Protein AF-A0A1V6F229-F1 (afdb_monomer)

Secondary structure (DSSP, 8-state):
--EEEEESSGGGSHHHHHHH-TT-EEEEEEEEEEEEEEEBTTS-EEEEEEEEEEEEEEEEEEPHHHHHHHHHHTTTTTTSSEEEEEEEEETTS-EEEEEEEE-SS--SB-PPPTTHHHHHHHHHHHTT--HHHHHHHHTPPPHHHHHHHHHHHHHHHHT-SS-TTS-GGGHHHHHHHHHHTHHHHHHHHHHH-TT--HHHHHHHHHHHHHHHHHHHHHHHHHHHHHHHHHHHHHHHHHHHHHHHHHT-TTHHHHH--TT--SEEEETTEEEES-TT----TTSEEEE-TTHHHHHHHHHHHHSSTT---TTTTTHHHHHHHHHHT-TT--HHHHHHHHHHHHHHHHHHHHHHHHHHHHHH--

Solvent-accessible surface area (backbone atoms only — not comparable to full-atom values): 19809 Å² total; per-residue (Å²): 124,71,47,46,31,51,25,74,35,70,64,40,25,66,68,61,30,41,75,60,20,76,76,50,39,84,70,50,54,33,35,32,70,37,20,34,75,39,33,13,65,89,26,45,74,33,54,44,84,31,80,95,36,58,31,68,33,32,31,31,38,24,41,69,68,31,47,54,39,44,37,61,72,53,28,47,93,72,79,56,23,47,84,43,77,46,65,28,37,34,91,84,73,47,78,43,79,24,38,34,74,32,31,83,83,62,71,52,68,34,35,58,42,89,69,51,57,60,49,34,47,52,23,40,58,76,72,65,55,55,68,64,57,54,25,37,62,72,46,53,54,46,66,64,51,55,50,51,52,53,48,52,41,49,26,45,54,72,65,46,93,60,69,90,83,59,61,78,90,49,22,64,60,49,35,51,52,51,60,74,41,42,59,58,53,52,48,54,31,41,71,69,39,47,73,47,53,67,70,58,36,51,52,46,41,53,50,48,51,54,50,52,51,50,54,52,44,53,50,51,51,51,52,50,52,52,51,47,53,52,49,42,56,11,42,60,43,42,53,54,49,51,52,53,54,72,68,42,89,60,45,67,64,72,34,64,53,88,90,56,58,48,47,41,74,57,97,54,37,36,35,21,56,56,85,82,64,86,78,64,94,83,43,53,76,44,76,35,88,58,16,37,46,50,24,40,46,51,48,67,68,54,75,51,98,38,76,53,60,67,70,78,58,52,45,63,55,46,50,49,58,48,57,77,69,38,82,94,55,53,74,64,57,50,52,52,50,38,56,48,48,47,47,51,40,46,50,56,51,40,51,52,45,50,55,53,54,55,66,69,74,110

Radius of gyration: 33.32 Å; Cα contacts (8 Å, |Δi|>4): 528; chains: 1; bounding box: 72×47×89 Å

Nearest PDB structures (foldseek):
  3cry-assembly1_B  TM=9.047E-01  e=2.308E-10  Homo sapiens
  2rbh-assembly1_B  TM=9.080E-01  e=2.949E-10  Homo sapiens
  2q53-assembly1_A  TM=9.319E-01  e=8.258E-10  Homo sapiens
  2qik-assembly1_A  TM=8.680E-01  e=5.086E-07  Bacillus subtilis
  6ky1-assembly1_A  TM=6.635E-01  e=6.839E-06  Homo sapiens

Sequence (362 aa):
MTTSYFAYGSNMDTEQMHQRCPDALLAGTAILPGYVFIINHRGLATIVPHADASVAGVLWELSPADELALDRYEGYGLGLYDKCFRTVENGDANTLQVLVYIDHINTRLGASRQGYLTRILRAAEAHGLSQRHLDMLRIWPANSSFHTFNRLMNDIKSGAGLPDSIKWQDRHRLSREMKELRDKVMLDAIFQGAGLNAEEYDFLLEETVCSRARDLSYQYEMERTTSLVVDYVGLTRFLRHIESLKQKENLVDELRVPGSTNEVAGLGVIITNDPAREHGPEHRFIVVEHAPILANLWRRLFFQEHGISPRTCNFMEAFADVAENCEGKSPQDVVTQILAAVQELAVNTHHGIEEDLESIRI

pLDDT: mean 90.97, std 8.32, range [49.41, 98.12]

Mean predicted aligned error: 8.18 Å

Foldseek 3Di:
DWAKAWDQFLCLQPVVVCVQAVPKDWPAKWKFAQWDWAQFAVQGIFIDGDHHDITITTIITGDPVSVVSVCVVCVPVVLNWDWDWGWIQGPVRDTDTHIYTHNPPGPHHHAHDPCRLVSSLVSCVVRVPDLLNSLLSQQRDHPVLVVLLVVVLVCLLVVHPADPLADNVCSVVLSVVLVVCVRVLSVVLSNVRRPHHNVVSSVSSVVSSNVVSNVVSVVVVVVVLVVLVLLLQLLVLLLVLLVVLVPDPCNLVVLPDPPADQWDDDPLEIEGCDPPDDDDPSHNYFHAPCGSSLRSLVCSRAVDPSNDDCPLQVLVVLLSVLRNVCPPHDNVVSSVSSSVSSSVSSVVSSVVSVVVNVVVVD

Structure (mmCIF, N/CA/C/O backbone):
data_AF-A0A1V6F229-F1
#
_entry.id   AF-A0A1V6F229-F1
#
loop_
_atom_site.group_PDB
_atom_site.id
_atom_site.type_symbol
_atom_site.label_atom_id
_atom_site.label_alt_id
_atom_site.label_comp_id
_atom_site.label_asym_id
_atom_site.label_entity_id
_atom_site.label_seq_id
_atom_site.pdbx_PDB_ins_code
_atom_site.Cartn_x
_atom_site.Cartn_y
_atom_site.Cartn_z
_atom_site.occupancy
_atom_site.B_iso_or_equiv
_atom_site.auth_seq_id
_atom_site.auth_comp_id
_atom_site.auth_asym_id
_atom_site.auth_atom_id
_atom_site.pdbx_PDB_model_num
ATOM 1 N N . MET A 1 1 ? -22.800 -26.123 29.792 1.00 72.56 1 MET A N 1
ATOM 2 C CA . MET A 1 1 ? -21.518 -25.391 29.787 1.00 72.56 1 MET A CA 1
ATOM 3 C C . MET A 1 1 ? -21.834 -23.980 29.338 1.00 72.56 1 MET A C 1
ATOM 5 O O . MET A 1 1 ? -22.695 -23.849 28.474 1.00 72.56 1 MET A O 1
ATOM 9 N N . THR A 1 2 ? -21.257 -22.973 29.987 1.00 88.69 2 THR A N 1
ATOM 10 C CA . THR A 1 2 ? -21.343 -21.580 29.536 1.00 88.69 2 THR A CA 1
ATOM 11 C C . THR A 1 2 ? -20.215 -21.301 28.551 1.00 88.69 2 THR A C 1
ATOM 13 O O . THR A 1 2 ? -19.199 -22.003 28.561 1.00 88.69 2 THR A O 1
ATOM 16 N N . THR A 1 3 ? -20.417 -20.312 27.689 1.00 95.62 3 THR A N 1
ATOM 17 C CA . THR A 1 3 ? -19.424 -19.874 26.706 1.00 95.62 3 THR A CA 1
ATOM 18 C C . THR A 1 3 ? -18.988 -18.460 27.057 1.00 95.62 3 THR A C 1
ATOM 20 O O . THR A 1 3 ? -19.812 -17.545 27.043 1.00 95.62 3 THR A O 1
ATOM 23 N N . SER A 1 4 ? -17.700 -18.261 27.337 1.00 96.62 4 SER A N 1
ATOM 24 C CA . SER A 1 4 ? -17.139 -16.921 27.516 1.00 96.62 4 SER A CA 1
ATOM 25 C C . SER A 1 4 ? -17.112 -16.188 26.173 1.00 96.62 4 SER A C 1
ATOM 27 O O . SER A 1 4 ? -16.546 -16.686 25.200 1.00 96.62 4 SER A O 1
ATOM 29 N N . TYR A 1 5 ? -17.707 -15.004 26.109 1.00 97.56 5 TYR A N 1
ATOM 30 C CA . TYR A 1 5 ? -17.843 -14.170 24.919 1.00 97.56 5 TYR A CA 1
ATOM 31 C C . TYR A 1 5 ? -17.188 -12.809 25.139 1.00 97.56 5 TYR A C 1
ATOM 33 O O . TYR A 1 5 ? -17.422 -12.158 26.153 1.00 97.56 5 TYR A O 1
ATOM 41 N N . PHE A 1 6 ? -16.390 -12.365 24.172 1.00 98.12 6 PHE A N 1
ATOM 42 C CA . PHE A 1 6 ? -15.719 -11.074 24.191 1.00 98.12 6 PHE A CA 1
ATOM 43 C C . PHE A 1 6 ? -16.389 -10.082 23.237 1.00 98.12 6 PHE A C 1
ATOM 45 O O . PHE A 1 6 ? -16.372 -10.236 22.012 1.00 98.12 6 PHE A O 1
ATOM 52 N N . ALA A 1 7 ? -16.961 -9.032 23.820 1.00 97.75 7 ALA A N 1
ATOM 53 C CA . ALA A 1 7 ? -17.581 -7.921 23.120 1.00 97.75 7 ALA A CA 1
ATOM 54 C C . ALA A 1 7 ? -16.622 -6.726 23.037 1.00 97.75 7 ALA A C 1
ATOM 56 O O . ALA A 1 7 ? -16.166 -6.221 24.056 1.00 97.75 7 ALA A O 1
ATOM 57 N N . TYR A 1 8 ? -16.384 -6.217 21.828 1.00 96.88 8 TYR A N 1
ATOM 58 C CA . TYR A 1 8 ? -15.571 -5.012 21.575 1.00 96.88 8 TYR A CA 1
ATOM 59 C C . TYR A 1 8 ? -16.381 -3.848 20.968 1.00 96.88 8 TYR A C 1
ATOM 61 O O . TYR A 1 8 ? -15.840 -2.795 20.642 1.00 96.88 8 TYR A O 1
ATOM 69 N N . GLY A 1 9 ? -17.679 -4.059 20.727 1.00 96.31 9 GLY A N 1
ATOM 70 C CA . GLY A 1 9 ? -18.559 -3.131 20.013 1.00 96.31 9 GLY A CA 1
ATOM 71 C C . GLY A 1 9 ? -19.882 -2.923 20.742 1.00 96.31 9 GLY A C 1
ATOM 72 O O . GLY A 1 9 ? -19.916 -2.746 21.955 1.00 96.31 9 GLY A O 1
ATOM 73 N N . SER A 1 10 ? -21.004 -2.956 20.016 1.00 94.44 10 SER A N 1
ATOM 74 C CA . SER A 1 10 ? -22.313 -2.625 20.606 1.00 94.44 10 SER A CA 1
ATOM 75 C C . SER A 1 10 ? -22.779 -3.561 21.729 1.00 94.44 10 SER A C 1
ATOM 77 O O . SER A 1 10 ? -23.540 -3.116 22.578 1.00 94.44 10 SER A O 1
ATOM 79 N N . ASN A 1 11 ? -22.303 -4.812 21.772 1.00 96.50 11 ASN A N 1
ATOM 80 C CA . ASN A 1 11 ? -22.605 -5.759 22.858 1.00 96.50 11 ASN A CA 1
ATOM 81 C C . ASN A 1 11 ? -21.826 -5.466 24.156 1.00 96.50 11 ASN A C 1
ATOM 83 O O . ASN A 1 11 ? -21.975 -6.191 25.131 1.00 96.50 11 ASN A O 1
ATOM 87 N N . MET A 1 12 ? -20.984 -4.426 24.195 1.00 97.50 12 MET A N 1
ATOM 88 C CA . MET A 1 12 ? -20.448 -3.924 25.466 1.00 97.50 12 MET A CA 1
ATOM 89 C C . MET A 1 12 ? -21.530 -3.210 26.286 1.00 97.50 12 MET A C 1
ATOM 91 O O . MET A 1 12 ? -21.421 -3.113 27.501 1.00 97.50 12 MET A O 1
ATOM 95 N N . ASP A 1 13 ? -22.572 -2.690 25.638 1.00 97.12 13 ASP A N 1
ATOM 96 C CA . ASP A 1 13 ? -23.675 -2.010 26.309 1.00 97.12 13 ASP A CA 1
ATOM 97 C C . ASP A 1 13 ? -24.538 -3.022 27.077 1.00 97.12 13 ASP A C 1
ATOM 99 O O . ASP A 1 13 ? -25.150 -3.906 26.479 1.00 97.12 13 ASP A O 1
ATOM 103 N N . THR A 1 14 ? -24.575 -2.896 28.406 1.00 95.88 14 THR A N 1
ATOM 104 C CA . THR A 1 14 ? -25.259 -3.844 29.298 1.00 95.88 14 THR A CA 1
ATOM 105 C C . THR A 1 14 ? -26.761 -3.929 29.035 1.00 95.88 14 THR A C 1
ATOM 107 O O . THR A 1 14 ? -27.330 -5.013 29.127 1.00 95.88 14 THR A O 1
ATOM 110 N N . GLU A 1 15 ? -27.419 -2.819 28.689 1.00 94.88 15 GLU A N 1
ATOM 111 C CA . GLU A 1 15 ? -28.861 -2.813 28.423 1.00 94.88 15 GLU A CA 1
ATOM 112 C C . GLU A 1 15 ? -29.170 -3.558 27.119 1.00 94.88 15 GLU A C 1
ATOM 114 O O . GLU A 1 15 ? -30.038 -4.431 27.090 1.00 94.88 15 GLU A O 1
ATOM 119 N N . GLN A 1 16 ? -28.416 -3.280 26.052 1.00 93.56 16 GLN A N 1
ATOM 120 C CA . GLN A 1 16 ? -28.532 -4.016 24.792 1.00 93.56 16 GLN A CA 1
ATOM 121 C C . GLN A 1 16 ? -28.180 -5.490 24.962 1.00 93.56 16 GLN A C 1
ATOM 123 O O . GLN A 1 16 ? -28.846 -6.344 24.375 1.00 93.56 16 GLN A O 1
ATOM 128 N N . MET A 1 17 ? -27.146 -5.790 25.750 1.00 96.00 17 MET A N 1
ATOM 129 C CA . MET A 1 17 ? -26.750 -7.163 26.012 1.00 96.00 17 MET A CA 1
ATOM 130 C C . MET A 1 17 ? -27.863 -7.910 26.742 1.00 96.00 17 MET A C 1
ATOM 132 O O . MET A 1 17 ? -28.264 -8.968 26.278 1.00 96.00 17 MET A O 1
ATOM 136 N N . HIS A 1 18 ? -28.444 -7.329 27.793 1.00 95.12 18 HIS A N 1
ATOM 137 C CA . HIS A 1 18 ? -29.543 -7.945 28.536 1.00 95.12 18 HIS A CA 1
ATOM 138 C C . HIS A 1 18 ? -30.808 -8.140 27.683 1.00 95.12 18 HIS A C 1
ATOM 140 O O . HIS A 1 18 ? -31.491 -9.152 27.805 1.00 95.12 18 HIS A O 1
ATOM 146 N N . GLN A 1 19 ? -31.111 -7.211 26.767 1.00 94.31 19 GLN A N 1
ATOM 147 C CA . GLN A 1 19 ? -32.228 -7.367 25.824 1.00 94.31 19 GLN A CA 1
ATOM 148 C C . GLN A 1 19 ? -32.021 -8.531 24.841 1.00 94.31 19 GLN A C 1
ATOM 150 O O . GLN A 1 19 ? -32.993 -9.164 24.428 1.00 94.31 19 GLN A O 1
ATOM 155 N N . ARG A 1 20 ? -30.774 -8.794 24.429 1.00 93.81 20 ARG A N 1
ATOM 156 C CA . ARG A 1 20 ? -30.424 -9.872 23.483 1.00 93.81 20 ARG A CA 1
ATOM 157 C C . ARG A 1 20 ? -30.228 -11.215 24.181 1.00 93.81 20 ARG A C 1
ATOM 159 O O . ARG A 1 20 ? -30.609 -12.240 23.624 1.00 93.81 20 ARG A O 1
ATOM 166 N N . CYS A 1 21 ? -29.617 -11.175 25.358 1.00 95.75 21 CYS A N 1
ATOM 167 C CA . CYS A 1 21 ? -29.138 -12.301 26.149 1.00 95.75 21 CYS A CA 1
ATOM 168 C C . CYS A 1 21 ? -29.519 -12.087 27.624 1.00 95.75 21 CYS A C 1
ATOM 170 O O . CYS A 1 21 ? -28.711 -11.562 28.397 1.00 95.75 21 CYS A O 1
ATOM 172 N N . PRO A 1 22 ? -30.758 -12.417 28.023 1.00 94.62 22 PRO A N 1
ATOM 173 C CA . PRO A 1 22 ? -31.248 -12.144 29.372 1.00 94.62 22 PRO A CA 1
ATOM 174 C C . PRO A 1 22 ? -30.483 -12.880 30.478 1.00 94.62 22 PRO A C 1
ATOM 176 O O . PRO A 1 22 ? -30.426 -12.368 31.598 1.00 94.62 22 PRO A O 1
ATOM 179 N N . ASP A 1 23 ? -29.891 -14.039 30.165 1.00 95.25 23 ASP A N 1
ATOM 180 C CA . ASP A 1 23 ? -29.158 -14.882 31.118 1.00 95.25 23 ASP A CA 1
ATOM 181 C C . ASP A 1 23 ? -27.644 -14.582 31.141 1.00 95.25 23 ASP A C 1
ATOM 183 O O . ASP A 1 23 ? -26.908 -15.194 31.921 1.00 95.25 23 ASP A O 1
ATOM 187 N N . ALA A 1 24 ? -27.160 -13.654 30.305 1.00 96.25 24 ALA A N 1
ATOM 188 C CA . ALA A 1 24 ? -25.741 -13.344 30.194 1.00 96.25 24 ALA A CA 1
ATOM 189 C C . ALA A 1 24 ? -25.214 -12.664 31.462 1.00 96.25 24 ALA A C 1
ATOM 191 O O . ALA A 1 24 ? -25.762 -11.667 31.939 1.00 96.25 24 ALA A O 1
ATOM 192 N N . LEU A 1 25 ? -24.095 -13.172 31.983 1.00 96.81 25 LEU A N 1
ATOM 193 C CA . LEU A 1 25 ? -23.450 -12.633 33.181 1.00 96.81 25 LEU A CA 1
ATOM 194 C C . LEU A 1 25 ? -22.199 -11.839 32.809 1.00 96.81 25 LEU A C 1
ATOM 196 O O . LEU A 1 25 ? -21.357 -12.319 32.055 1.00 96.81 25 LEU A O 1
ATOM 200 N N . LEU A 1 26 ? -22.058 -10.633 33.361 1.00 96.88 26 LEU A N 1
ATOM 201 C CA . LEU A 1 26 ? -20.855 -9.817 33.191 1.00 96.88 26 LEU A CA 1
ATOM 202 C C . LEU A 1 26 ? -19.671 -10.472 33.918 1.00 96.88 26 LEU A C 1
ATOM 204 O O . LEU A 1 26 ? -19.712 -10.639 35.136 1.00 96.88 26 LEU A O 1
ATOM 208 N N . ALA A 1 27 ? -18.615 -10.806 33.177 1.00 94.88 27 ALA A N 1
ATOM 209 C CA . ALA A 1 27 ? -17.426 -11.498 33.683 1.00 94.88 27 ALA A CA 1
ATOM 210 C C . ALA A 1 27 ? -16.190 -10.588 33.831 1.00 94.88 27 ALA A C 1
ATOM 212 O O . ALA A 1 27 ? -15.162 -11.027 34.341 1.00 94.88 27 ALA A O 1
ATOM 213 N N . GLY A 1 28 ? -16.283 -9.320 33.414 1.00 94.81 28 GLY A N 1
ATOM 214 C CA . GLY A 1 28 ? -15.226 -8.315 33.556 1.00 94.81 28 GLY A CA 1
ATOM 215 C C . GLY A 1 28 ? -14.751 -7.756 32.217 1.00 94.81 28 GLY A C 1
ATOM 216 O O . GLY A 1 28 ? -15.482 -7.781 31.229 1.00 94.81 28 GLY A O 1
ATOM 217 N N . THR A 1 29 ? -13.525 -7.238 32.180 1.00 96.19 29 THR A N 1
ATOM 218 C CA . THR A 1 29 ? -12.891 -6.689 30.972 1.00 96.19 29 THR A CA 1
ATOM 219 C C . THR A 1 29 ? -11.674 -7.516 30.572 1.00 96.19 29 THR A C 1
ATOM 221 O O . THR A 1 29 ? -11.068 -8.211 31.393 1.00 96.19 29 THR A O 1
ATOM 224 N N . ALA A 1 30 ? -11.325 -7.464 29.290 1.00 96.69 30 ALA A N 1
ATOM 225 C CA . ALA A 1 30 ? -10.167 -8.164 28.751 1.00 96.69 30 ALA A CA 1
ATOM 226 C C . ALA A 1 30 ? -9.552 -7.417 27.564 1.00 96.69 30 ALA A C 1
ATOM 228 O O . ALA A 1 30 ? -10.145 -6.485 27.012 1.00 96.69 30 ALA A O 1
ATOM 229 N N . ILE A 1 31 ? -8.356 -7.847 27.175 1.00 97.00 31 ILE A N 1
ATOM 230 C CA . ILE A 1 31 ? -7.597 -7.329 26.043 1.00 97.00 31 ILE A CA 1
ATOM 231 C C . ILE A 1 31 ? -7.370 -8.463 25.042 1.00 97.00 31 ILE A C 1
ATOM 233 O O . ILE A 1 31 ? -6.881 -9.532 25.394 1.00 97.00 31 ILE A O 1
ATOM 237 N N . LEU A 1 32 ? -7.700 -8.218 23.779 1.00 97.38 32 LEU A N 1
ATOM 238 C CA . LEU A 1 32 ? -7.413 -9.102 22.657 1.00 97.38 32 LEU A CA 1
ATOM 239 C C . LEU A 1 32 ? -6.162 -8.601 21.910 1.00 97.38 32 LEU A C 1
ATOM 241 O O . LEU A 1 32 ? -6.264 -7.599 21.194 1.00 97.38 32 LEU A O 1
ATOM 245 N N . PRO A 1 33 ? -4.990 -9.247 22.057 1.00 96.88 33 PRO A N 1
ATOM 246 C CA . PRO A 1 33 ? -3.765 -8.850 21.360 1.00 96.88 33 PRO A CA 1
ATOM 247 C C . PRO A 1 33 ? -3.770 -9.263 19.880 1.00 96.88 33 PRO A C 1
ATOM 249 O O . PRO A 1 33 ? -4.399 -10.250 19.496 1.00 96.88 33 PRO A O 1
ATOM 252 N N . GLY A 1 34 ? -3.032 -8.529 19.044 1.00 96.75 34 GLY A N 1
ATOM 253 C CA . GLY A 1 34 ? -2.857 -8.825 17.617 1.00 96.75 34 GLY A CA 1
ATOM 254 C C . GLY A 1 34 ? -4.023 -8.379 16.731 1.00 96.75 34 GLY A C 1
ATOM 255 O O . GLY A 1 34 ? -4.116 -8.799 15.574 1.00 96.75 34 GLY A O 1
ATOM 256 N N . TYR A 1 35 ? -4.919 -7.546 17.262 1.00 97.38 35 TYR A N 1
ATOM 257 C CA . TYR A 1 35 ? -6.087 -7.017 16.564 1.00 97.38 35 TYR A CA 1
ATOM 258 C C . TYR A 1 35 ? -6.219 -5.513 16.791 1.00 97.38 35 TYR A C 1
ATOM 260 O O . TYR A 1 35 ? -5.815 -4.986 17.825 1.00 97.38 35 TYR A O 1
ATOM 268 N N . VAL A 1 36 ? -6.855 -4.830 15.841 1.00 96.81 36 VAL A N 1
ATOM 269 C CA . VAL A 1 36 ? -7.289 -3.436 15.975 1.00 96.81 36 VAL A CA 1
ATOM 270 C C . VAL A 1 36 ? -8.792 -3.330 15.744 1.00 96.81 36 VAL A C 1
ATOM 272 O O . VAL A 1 36 ? -9.343 -3.966 14.843 1.00 96.81 36 VAL A O 1
ATOM 275 N N . PHE A 1 37 ? -9.453 -2.519 16.570 1.00 97.06 37 PHE A N 1
ATOM 276 C CA . PHE A 1 37 ? -10.849 -2.138 16.391 1.00 97.06 37 PHE A CA 1
ATOM 277 C C . PHE A 1 37 ? -10.985 -1.234 15.172 1.00 97.06 37 PHE A C 1
ATOM 279 O O . PHE A 1 37 ? -10.263 -0.243 15.054 1.00 97.06 37 PHE A O 1
ATOM 286 N N . ILE A 1 38 ? -11.959 -1.527 14.314 1.00 97.31 38 ILE A N 1
ATOM 287 C CA . ILE A 1 38 ? -12.364 -0.609 13.259 1.00 97.31 38 ILE A CA 1
ATOM 288 C C . ILE A 1 38 ? -13.875 -0.441 13.200 1.00 97.31 38 ILE A C 1
ATOM 290 O O . ILE A 1 38 ? -14.638 -1.366 13.468 1.00 97.31 38 ILE A O 1
ATOM 294 N N . ILE A 1 39 ? -14.314 0.721 12.732 1.00 97.44 39 ILE A N 1
ATOM 295 C CA . ILE A 1 39 ? -15.589 0.833 12.034 1.00 97.44 39 ILE A CA 1
ATOM 296 C C . ILE A 1 39 ? -15.340 0.568 10.553 1.00 97.44 39 ILE A C 1
ATOM 298 O O . ILE A 1 39 ? -14.526 1.235 9.911 1.00 97.44 39 ILE A O 1
ATOM 302 N N . ASN A 1 40 ? -16.041 -0.419 10.006 1.00 95.69 40 ASN A N 1
ATOM 303 C CA . ASN A 1 40 ? -15.956 -0.737 8.592 1.00 95.69 40 ASN A CA 1
ATOM 304 C C . ASN A 1 40 ? -16.743 0.258 7.721 1.00 95.69 40 ASN A C 1
ATOM 306 O O . ASN A 1 40 ? -17.510 1.090 8.203 1.00 95.69 40 ASN A O 1
ATOM 310 N N . HIS A 1 41 ? -16.606 0.137 6.403 1.00 94.12 41 HIS A N 1
ATOM 311 C CA . HIS A 1 41 ? -17.305 0.961 5.413 1.00 94.12 41 HIS A CA 1
ATOM 312 C C . HIS A 1 41 ? -18.844 0.869 5.467 1.00 94.12 41 HIS A C 1
ATOM 314 O O . HIS A 1 41 ? -19.524 1.722 4.901 1.00 94.12 41 HIS A O 1
ATOM 320 N N . ARG A 1 42 ? -19.416 -0.132 6.155 1.00 93.44 42 ARG A N 1
ATOM 321 C CA . ARG A 1 42 ? -20.865 -0.230 6.425 1.00 93.44 42 ARG A CA 1
ATOM 322 C C . ARG A 1 42 ? -21.284 0.566 7.668 1.00 93.44 42 ARG A C 1
ATOM 324 O O . ARG A 1 42 ? -22.484 0.650 7.968 1.00 93.44 42 ARG A O 1
ATOM 331 N N . GLY A 1 43 ? -20.313 1.126 8.385 1.00 95.19 43 GLY A N 1
ATOM 332 C CA . GLY A 1 43 ? -20.469 1.911 9.601 1.00 95.19 43 GLY A CA 1
ATOM 333 C C . GLY A 1 43 ? -20.684 1.074 10.863 1.00 95.19 43 GLY A C 1
ATOM 334 O O . GLY A 1 43 ? -21.333 1.559 11.790 1.00 95.19 43 GLY A O 1
ATOM 335 N N . LEU A 1 44 ? -20.196 -0.173 10.880 1.00 94.81 44 LEU A N 1
ATOM 336 C CA . LEU A 1 44 ? -20.331 -1.127 11.987 1.00 94.81 44 LEU A CA 1
ATOM 337 C C . LEU A 1 44 ? -18.963 -1.550 12.534 1.00 94.81 44 LEU A C 1
ATOM 339 O O . LEU A 1 44 ? -17.974 -1.550 11.802 1.00 94.81 44 LEU A O 1
ATOM 343 N N . ALA A 1 45 ? -18.919 -1.918 13.815 1.00 96.19 45 ALA A N 1
ATOM 344 C CA . ALA A 1 45 ? -17.689 -2.327 14.483 1.00 96.19 45 ALA A CA 1
ATOM 345 C C . ALA A 1 45 ? -17.227 -3.722 14.042 1.00 96.19 45 ALA A C 1
ATOM 347 O O . ALA A 1 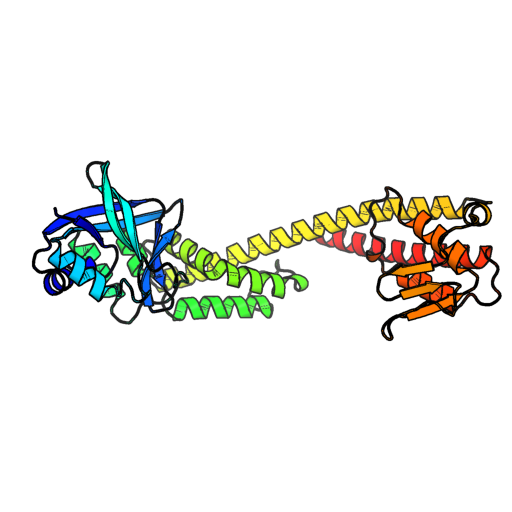45 ? -17.993 -4.684 14.072 1.00 96.19 45 ALA A O 1
ATOM 348 N N . THR A 1 46 ? -15.952 -3.861 13.712 1.00 96.69 46 THR A N 1
ATOM 349 C CA . THR A 1 46 ? -15.272 -5.149 13.554 1.00 96.69 46 THR A CA 1
ATOM 350 C C . THR A 1 46 ? -13.845 -5.045 14.088 1.00 96.69 46 THR A C 1
ATOM 352 O O . THR A 1 46 ? -13.410 -3.975 14.515 1.00 96.69 46 THR A O 1
ATOM 355 N N . ILE A 1 47 ? -13.121 -6.156 14.088 1.00 97.12 47 ILE A N 1
ATOM 356 C CA . ILE A 1 47 ? -11.696 -6.192 14.400 1.00 97.12 47 ILE A CA 1
ATOM 357 C C . ILE A 1 47 ? -10.931 -6.784 13.224 1.00 97.12 47 ILE A C 1
ATOM 359 O O . ILE A 1 47 ? -11.400 -7.714 12.570 1.00 97.12 47 ILE A O 1
ATOM 363 N N . VAL A 1 48 ? -9.742 -6.256 12.953 1.00 96.44 48 VAL A N 1
ATOM 364 C CA . VAL A 1 48 ? -8.858 -6.765 11.895 1.00 96.44 48 VAL A CA 1
ATOM 365 C C . VAL A 1 48 ? -7.478 -7.089 12.467 1.00 96.44 48 VAL A C 1
ATOM 367 O O . VAL A 1 48 ? -7.073 -6.447 13.439 1.00 96.44 48 VAL A O 1
ATOM 370 N N . PRO A 1 49 ? -6.754 -8.082 11.915 1.00 96.06 49 PRO A N 1
ATOM 371 C CA . PRO A 1 49 ? -5.412 -8.410 12.382 1.00 96.06 49 PRO A CA 1
ATOM 372 C C . PRO A 1 49 ? -4.467 -7.207 12.304 1.00 96.06 49 PRO A C 1
ATOM 374 O O . PRO A 1 49 ? -4.379 -6.546 11.270 1.00 96.06 49 PRO A O 1
ATOM 377 N N . HIS A 1 50 ? -3.745 -6.947 13.390 1.00 95.81 50 HIS A N 1
ATOM 378 C CA . HIS A 1 50 ? -2.711 -5.920 13.472 1.00 95.81 50 HIS A CA 1
ATOM 379 C C . HIS A 1 50 ? -1.724 -6.293 14.583 1.00 95.81 50 HIS A C 1
ATOM 381 O O . HIS A 1 50 ? -2.068 -6.223 15.761 1.00 95.81 50 HIS A O 1
ATOM 387 N N . ALA A 1 51 ? -0.509 -6.704 14.208 1.00 92.56 51 ALA A N 1
ATOM 388 C CA . ALA A 1 51 ? 0.447 -7.352 15.115 1.00 92.56 51 ALA A CA 1
ATOM 389 C C . ALA A 1 51 ? 0.768 -6.519 16.369 1.00 92.56 51 ALA A C 1
ATOM 391 O O . ALA A 1 51 ? 0.792 -7.062 17.469 1.00 92.56 51 ALA A O 1
ATOM 392 N N . ASP A 1 52 ? 0.926 -5.205 16.203 1.00 92.06 52 ASP A N 1
ATOM 393 C CA . ASP A 1 52 ? 1.346 -4.298 17.279 1.00 92.06 52 ASP A CA 1
ATOM 394 C C . ASP A 1 52 ? 0.172 -3.597 17.989 1.00 92.06 52 ASP A C 1
ATOM 396 O O . ASP A 1 52 ? 0.368 -2.605 18.690 1.00 92.06 52 ASP A O 1
ATOM 400 N N . ALA A 1 53 ? -1.065 -4.065 17.780 1.00 94.56 53 ALA A N 1
ATOM 401 C CA . ALA A 1 53 ? -2.258 -3.479 18.389 1.00 94.56 53 ALA A CA 1
ATOM 402 C C . ALA A 1 53 ? -2.998 -4.478 19.281 1.00 94.56 53 ALA A C 1
ATOM 404 O O . ALA A 1 53 ? -2.817 -5.696 19.203 1.00 94.56 53 ALA A O 1
ATOM 405 N N . SER A 1 54 ? -3.861 -3.937 20.133 1.00 95.38 54 SER A N 1
ATOM 406 C CA . SER A 1 54 ? -4.771 -4.722 20.949 1.00 95.38 54 SER A CA 1
ATOM 407 C C . SER A 1 54 ? -6.130 -4.040 21.079 1.00 95.38 54 SER A C 1
ATOM 409 O O . SER A 1 54 ? -6.262 -2.818 20.951 1.00 95.38 54 SER A O 1
ATOM 411 N N . VAL A 1 55 ? -7.161 -4.846 21.324 1.00 96.81 55 VAL A N 1
ATOM 412 C CA . VAL A 1 55 ? -8.545 -4.390 21.479 1.00 96.81 55 VAL A CA 1
ATOM 413 C C . VAL A 1 55 ? -8.992 -4.635 22.908 1.00 96.81 55 VAL A C 1
ATOM 415 O O . VAL A 1 55 ? -8.993 -5.772 23.365 1.00 96.81 55 VAL A O 1
ATOM 418 N N . ALA A 1 56 ? -9.391 -3.576 23.606 1.00 96.44 56 ALA A N 1
ATOM 419 C CA . ALA A 1 56 ? -10.069 -3.697 24.889 1.00 96.44 56 ALA A CA 1
ATOM 420 C C . ALA A 1 56 ? -11.553 -4.023 24.672 1.00 96.44 56 ALA A C 1
ATOM 422 O O . ALA A 1 56 ? -12.162 -3.552 23.709 1.00 96.44 56 ALA A O 1
ATOM 423 N N . GLY A 1 57 ? -12.129 -4.816 25.568 1.00 97.19 57 GLY A N 1
ATOM 424 C CA . GLY A 1 57 ? -13.536 -5.187 25.504 1.00 97.19 57 GLY A CA 1
ATOM 425 C C . GLY A 1 57 ? -14.060 -5.776 26.807 1.00 97.19 57 GLY A C 1
ATOM 426 O O . GLY A 1 57 ? -13.380 -5.780 27.836 1.00 97.19 57 GLY A O 1
ATOM 427 N N . VAL A 1 58 ? -15.292 -6.267 26.742 1.00 97.50 58 VAL A N 1
ATOM 428 C CA . VAL A 1 58 ? -16.078 -6.781 27.867 1.00 97.50 58 VAL A CA 1
ATOM 429 C C . VAL A 1 58 ? -16.284 -8.281 27.705 1.00 97.50 58 VAL A C 1
ATOM 431 O O . VAL A 1 58 ? -16.593 -8.751 26.610 1.00 97.50 58 VAL A O 1
ATOM 434 N N . LEU A 1 59 ? -16.126 -9.025 28.796 1.00 97.31 59 LEU A N 1
ATOM 435 C CA . LEU A 1 59 ? -16.397 -10.453 28.865 1.00 97.31 59 LEU A CA 1
ATOM 436 C C . LEU A 1 59 ? -17.796 -10.722 29.410 1.00 97.31 59 LEU A C 1
ATOM 438 O O . LEU A 1 59 ? -18.193 -10.180 30.443 1.00 97.31 59 LEU A O 1
ATOM 442 N N . TRP A 1 60 ? -18.501 -11.623 28.737 1.00 97.75 60 TRP A N 1
ATOM 443 C CA . TRP A 1 60 ? -19.801 -12.146 29.133 1.00 97.75 60 TRP A CA 1
ATOM 444 C C . TRP A 1 60 ? -19.742 -13.668 29.229 1.00 97.75 60 TRP A C 1
ATOM 446 O O . TRP A 1 60 ? -19.156 -14.312 28.365 1.00 97.75 60 TRP A O 1
ATOM 456 N N . GLU A 1 61 ? -20.392 -14.255 30.225 1.00 97.62 61 GLU A N 1
ATOM 457 C CA . GLU A 1 61 ? -20.688 -15.688 30.249 1.00 97.62 61 GLU A CA 1
ATOM 458 C C . GLU A 1 61 ? -22.067 -15.922 29.641 1.00 97.62 61 GLU A C 1
ATOM 460 O O . GLU A 1 61 ? -23.066 -15.413 30.152 1.00 97.62 61 GLU A O 1
ATOM 465 N N . LEU A 1 62 ? -22.123 -16.685 28.549 1.00 97.19 62 LEU A N 1
ATOM 466 C CA . LEU A 1 62 ? -23.358 -16.966 27.822 1.00 97.19 62 LEU A CA 1
ATOM 467 C C . LEU A 1 62 ? -23.932 -18.329 28.193 1.00 97.19 62 LEU A C 1
ATOM 469 O O . LEU A 1 62 ? -23.214 -19.334 28.246 1.00 97.19 62 LEU A O 1
ATOM 473 N N . SER A 1 63 ? -25.252 -18.383 28.361 1.00 96.69 63 SER A N 1
ATOM 474 C CA . SER A 1 63 ? -25.989 -19.642 28.298 1.00 96.69 63 SER A CA 1
ATOM 475 C C . SER A 1 63 ? -26.028 -20.160 26.846 1.00 96.69 63 SER A C 1
ATOM 477 O O . SER A 1 63 ? -25.906 -19.372 25.904 1.00 96.69 63 SER A O 1
ATOM 479 N N . PRO A 1 64 ? -26.266 -21.464 26.611 1.00 95.00 64 PRO A N 1
ATOM 480 C CA . PRO A 1 64 ? -26.459 -21.972 25.250 1.00 95.00 64 PRO A CA 1
ATOM 481 C C . PRO A 1 64 ? -27.608 -21.286 24.488 1.00 95.00 64 PRO A C 1
ATOM 483 O O . PRO A 1 64 ? -27.565 -21.183 23.264 1.00 95.00 64 PRO A O 1
ATOM 486 N N . ALA A 1 65 ? -28.644 -20.819 25.196 1.00 94.62 65 ALA A N 1
ATOM 487 C CA . ALA A 1 65 ? -29.769 -20.112 24.586 1.00 94.62 65 ALA A CA 1
ATOM 488 C C . ALA A 1 65 ? -29.374 -18.698 24.130 1.00 94.62 65 ALA A C 1
ATOM 490 O O . ALA A 1 65 ? -29.743 -18.288 23.026 1.00 94.62 65 ALA A O 1
ATOM 491 N N . ASP A 1 66 ? -28.584 -17.999 24.943 1.00 95.81 66 ASP A N 1
ATOM 492 C CA . ASP A 1 66 ? -28.064 -16.663 24.647 1.00 95.81 66 ASP A CA 1
ATOM 493 C C . ASP A 1 66 ? -27.028 -16.684 23.525 1.00 95.81 66 ASP A C 1
ATOM 495 O O . ASP A 1 66 ? -27.053 -15.838 22.633 1.00 95.81 66 ASP A O 1
ATOM 499 N N . GLU A 1 67 ? -26.164 -17.700 23.497 1.00 94.38 67 GLU A N 1
ATOM 500 C CA . GLU A 1 67 ? -25.223 -17.900 22.396 1.00 94.38 67 GLU A CA 1
ATOM 501 C C . GLU A 1 67 ? -25.959 -18.051 21.055 1.00 94.38 67 GLU A C 1
ATOM 503 O O . GLU A 1 67 ? -25.622 -17.376 20.084 1.00 94.38 67 GLU A O 1
ATOM 508 N N . LEU A 1 68 ? -27.032 -18.852 21.017 1.00 92.88 68 LEU A N 1
ATOM 509 C CA . LEU A 1 68 ? -27.885 -18.983 19.832 1.00 92.88 68 LEU A CA 1
ATOM 510 C C . LEU A 1 68 ? -28.627 -17.682 19.488 1.00 92.88 68 LEU A C 1
ATOM 512 O O . LEU A 1 68 ? -28.936 -17.438 18.318 1.00 92.88 68 LEU A O 1
ATOM 516 N N . ALA A 1 69 ? -28.982 -16.868 20.485 1.00 92.06 69 ALA A N 1
ATOM 517 C CA . ALA A 1 69 ? -29.591 -15.560 20.260 1.00 92.06 69 ALA A CA 1
ATOM 518 C C . ALA A 1 69 ? -28.604 -14.587 19.605 1.00 92.06 69 ALA A C 1
ATOM 520 O O . ALA A 1 69 ? -28.980 -13.912 18.643 1.00 92.06 69 ALA A O 1
ATOM 521 N N . LEU A 1 70 ? -27.343 -14.581 20.050 1.00 92.00 70 LEU A N 1
ATOM 522 C CA . LEU A 1 70 ? -26.273 -13.812 19.416 1.00 92.00 70 LEU A CA 1
ATOM 523 C C . LEU A 1 70 ? -25.949 -14.308 18.017 1.00 92.00 70 LEU A C 1
ATOM 525 O O . LEU A 1 70 ? -25.859 -13.477 17.123 1.00 92.00 70 LEU A O 1
ATOM 529 N N . ASP A 1 71 ? -25.865 -15.621 17.795 1.00 91.44 71 ASP A N 1
ATOM 530 C CA . ASP A 1 71 ? -25.640 -16.176 16.455 1.00 91.44 71 ASP A CA 1
ATOM 531 C C . ASP A 1 71 ? -26.662 -15.602 15.455 1.00 91.44 71 ASP A C 1
ATOM 533 O O . ASP A 1 71 ? -26.305 -15.135 14.373 1.00 91.44 71 ASP A O 1
ATOM 537 N N . ARG A 1 72 ? -27.947 -15.554 15.837 1.00 89.06 72 ARG A N 1
ATOM 538 C CA . ARG A 1 72 ? -29.001 -14.956 14.998 1.00 89.06 72 ARG A CA 1
ATOM 539 C C . ARG A 1 72 ? -28.836 -13.449 14.830 1.00 89.06 72 ARG A C 1
ATOM 541 O O . ARG A 1 72 ? -29.050 -12.942 13.732 1.00 89.06 72 ARG A O 1
ATOM 548 N N . TYR A 1 73 ? -28.507 -12.738 15.906 1.00 85.69 73 TYR A N 1
ATOM 549 C CA . TYR A 1 73 ? -28.377 -11.282 15.896 1.00 85.69 73 TYR A CA 1
ATOM 550 C C . TYR A 1 73 ? -27.190 -10.805 15.045 1.00 85.69 73 TYR A C 1
ATOM 552 O O . TYR A 1 73 ? -27.336 -9.888 14.239 1.00 85.69 73 TYR A O 1
ATOM 560 N N . GLU A 1 74 ? -26.043 -11.466 15.179 1.00 85.12 74 GLU A N 1
ATOM 561 C CA . GLU A 1 74 ? -24.815 -11.188 14.424 1.00 85.12 74 GLU A CA 1
ATOM 562 C C . GLU A 1 74 ? -24.894 -11.706 12.977 1.00 85.12 74 GLU A C 1
ATOM 564 O O . GLU A 1 74 ? -24.018 -11.442 12.154 1.00 85.12 74 GLU A O 1
ATOM 569 N N . GLY A 1 75 ? -25.967 -12.431 12.636 1.00 78.00 75 GLY A N 1
ATOM 570 C CA . GLY A 1 75 ? -26.171 -13.010 11.314 1.00 78.00 75 GLY A CA 1
ATOM 571 C C . GLY A 1 75 ? -25.181 -14.128 11.000 1.00 78.00 75 GLY A C 1
ATOM 572 O O . GLY A 1 75 ? -24.791 -14.296 9.840 1.00 78.00 75 GLY A O 1
ATOM 573 N N . TYR A 1 76 ? -24.770 -14.890 12.015 1.00 66.62 76 TYR A N 1
ATOM 574 C CA . TYR A 1 76 ? -24.003 -16.114 11.834 1.00 66.62 76 TYR A CA 1
ATOM 575 C C . TYR A 1 76 ? -24.800 -17.091 10.953 1.00 66.62 76 TYR A C 1
ATOM 577 O O . TYR A 1 76 ? -25.990 -17.328 11.167 1.00 66.62 76 TYR A O 1
ATOM 585 N N . GLY A 1 77 ? -24.161 -17.603 9.898 1.00 60.75 77 GLY A N 1
ATOM 586 C CA . GLY A 1 77 ? -24.814 -18.393 8.842 1.00 60.75 77 GLY A CA 1
ATOM 587 C C . GLY A 1 77 ? -25.418 -17.575 7.689 1.00 60.75 77 GLY A C 1
ATOM 588 O O . GLY A 1 77 ? -25.744 -18.149 6.653 1.00 60.75 77 GLY A O 1
ATOM 589 N N . LEU A 1 78 ? -25.502 -16.244 7.817 1.00 69.88 78 LEU A N 1
ATOM 590 C CA . LEU A 1 78 ? -25.859 -15.310 6.734 1.00 69.88 78 LEU A CA 1
ATOM 591 C C . LEU A 1 78 ? -24.632 -14.580 6.151 1.00 69.88 78 LEU A C 1
ATOM 593 O O . LEU A 1 78 ? -24.783 -13.724 5.281 1.00 69.88 78 LEU A O 1
ATOM 597 N N . GLY A 1 79 ? -23.426 -14.908 6.632 1.00 69.31 79 GLY A N 1
ATOM 598 C CA . GLY A 1 79 ? -22.157 -14.344 6.160 1.00 69.31 79 GLY A CA 1
ATOM 599 C C . GLY A 1 79 ? -21.895 -12.902 6.607 1.00 69.31 79 GLY A C 1
ATOM 600 O O . GLY A 1 79 ? -21.126 -12.204 5.953 1.00 69.31 79 GLY A O 1
ATOM 601 N N . LEU A 1 80 ? -22.555 -12.427 7.672 1.00 73.19 80 LEU A N 1
ATOM 602 C CA . LEU A 1 80 ? -22.337 -11.076 8.206 1.00 73.19 80 LEU A CA 1
ATOM 603 C C . LEU A 1 80 ? -21.143 -11.022 9.166 1.00 73.19 80 LEU A C 1
ATOM 605 O O . LEU A 1 80 ? -20.268 -10.180 8.987 1.00 73.19 80 LEU A O 1
ATOM 609 N N . TYR A 1 81 ? -21.106 -11.921 10.148 1.00 82.12 81 TYR A N 1
ATOM 610 C CA . TYR A 1 81 ? -19.975 -12.116 11.052 1.00 82.12 81 TYR A CA 1
ATOM 611 C C . TYR A 1 81 ? -19.687 -13.610 11.196 1.00 82.12 81 TYR A C 1
ATOM 613 O O . TYR A 1 81 ? -20.608 -14.428 11.293 1.00 82.12 81 TYR A O 1
ATOM 621 N N . ASP A 1 82 ? -18.404 -13.953 11.260 1.00 87.50 82 ASP A N 1
ATOM 622 C CA . ASP A 1 82 ? -17.964 -15.305 11.566 1.00 87.50 82 ASP A CA 1
ATOM 623 C C . ASP A 1 82 ? -17.776 -15.477 13.067 1.00 87.50 82 ASP A C 1
ATOM 625 O O . ASP A 1 82 ? -17.248 -14.612 13.771 1.00 87.50 82 ASP A O 1
ATOM 629 N N . LYS A 1 83 ? -18.177 -16.653 13.538 1.00 90.88 83 LYS A N 1
ATOM 630 C CA . LYS A 1 83 ? -18.031 -17.100 14.915 1.00 90.88 83 LYS A CA 1
ATOM 631 C C . LYS A 1 83 ? -16.644 -17.710 15.111 1.00 90.88 83 LYS A C 1
ATOM 633 O O . LYS A 1 83 ? -16.327 -18.737 14.513 1.00 90.88 83 LYS A O 1
ATOM 638 N N . CYS A 1 84 ? -15.809 -17.080 15.931 1.00 92.94 84 CYS A N 1
ATOM 639 C CA . CYS A 1 84 ? -14.400 -17.432 16.100 1.00 92.94 84 CYS A CA 1
ATOM 640 C C . CYS A 1 84 ? -14.005 -17.514 17.575 1.00 92.94 84 CYS A C 1
ATOM 642 O O . CYS A 1 84 ? -14.486 -16.735 18.385 1.00 92.94 84 CYS A O 1
ATOM 644 N N . PHE A 1 85 ? -13.053 -18.386 17.916 1.00 96.12 85 PHE A N 1
ATOM 645 C CA . PHE A 1 85 ? -12.420 -18.378 19.239 1.00 96.12 85 PHE A CA 1
ATOM 646 C C . PHE A 1 85 ? -11.073 -17.657 19.200 1.00 96.12 85 PHE A C 1
ATOM 648 O O . PHE A 1 85 ? -10.261 -17.894 18.299 1.00 96.12 85 PHE A O 1
ATOM 655 N N . ARG A 1 86 ? -10.826 -16.771 20.164 1.00 97.12 86 ARG A N 1
ATOM 656 C CA . ARG A 1 86 ? -9.562 -16.039 20.322 1.00 97.12 86 ARG A CA 1
ATOM 657 C C . ARG A 1 86 ? -9.083 -16.091 21.761 1.00 97.12 86 ARG A C 1
ATOM 659 O O . ARG A 1 86 ? -9.873 -16.317 22.668 1.00 97.12 86 ARG A O 1
ATOM 666 N N . THR A 1 87 ? -7.785 -15.894 21.950 1.00 97.31 87 THR A N 1
ATOM 667 C CA . THR A 1 87 ? -7.188 -15.795 23.280 1.00 97.31 87 THR A CA 1
ATOM 668 C C . THR A 1 87 ? -7.155 -14.334 23.698 1.00 97.31 87 THR A C 1
ATOM 670 O O . THR A 1 87 ? -6.616 -13.506 22.966 1.00 97.31 87 THR A O 1
ATOM 673 N N . VAL A 1 88 ? -7.726 -14.030 24.858 1.00 97.25 88 VAL A N 1
ATOM 674 C CA . VAL A 1 88 ? -7.681 -12.703 25.480 1.00 97.25 88 VAL A CA 1
ATOM 675 C C . VAL A 1 88 ? -6.946 -12.763 26.809 1.00 97.25 88 VAL A C 1
ATOM 677 O O . VAL A 1 88 ? -6.865 -13.823 27.428 1.00 97.25 88 VAL A O 1
ATOM 680 N N . GLU A 1 89 ? -6.441 -11.620 27.246 1.00 95.75 89 GLU A N 1
ATOM 681 C CA . GLU A 1 89 ? -5.788 -11.415 28.535 1.00 95.75 89 GLU A CA 1
ATOM 682 C C . GLU A 1 89 ? -6.733 -10.633 29.449 1.00 95.75 89 GLU A C 1
ATOM 684 O O . GLU A 1 89 ? -7.194 -9.547 29.090 1.00 95.75 89 GLU A O 1
ATOM 689 N N . ASN A 1 90 ? -7.064 -11.184 30.617 1.00 88.25 90 ASN A N 1
ATOM 690 C CA . ASN A 1 90 ? -7.859 -10.469 31.617 1.00 88.25 90 ASN A CA 1
ATOM 691 C C . ASN A 1 90 ? -6.962 -9.648 32.567 1.00 88.25 90 ASN A C 1
ATOM 693 O O . ASN A 1 90 ? -5.735 -9.715 32.500 1.00 88.25 90 ASN A O 1
ATOM 697 N N . GLY A 1 91 ? -7.574 -8.872 33.468 1.00 75.50 91 GLY A N 1
ATOM 698 C CA . GLY A 1 91 ? -6.855 -7.992 34.404 1.00 75.50 91 GLY A CA 1
ATOM 699 C C . GLY A 1 91 ? -5.833 -8.682 35.324 1.00 75.50 91 GLY A C 1
ATOM 700 O O . GLY A 1 91 ? -4.928 -8.013 35.814 1.00 75.50 91 GLY A O 1
ATOM 701 N N . ASP A 1 92 ? -5.925 -10.004 35.498 1.00 77.94 92 ASP A N 1
ATOM 702 C CA . ASP A 1 92 ? -4.997 -10.814 36.302 1.00 77.94 92 ASP A CA 1
ATOM 703 C C . ASP A 1 92 ? -3.882 -11.464 35.456 1.00 77.94 92 ASP A C 1
ATOM 705 O O . ASP A 1 92 ? -3.198 -12.375 35.921 1.00 77.94 92 ASP A O 1
ATOM 709 N N . ALA A 1 93 ? -3.721 -11.036 34.196 1.00 73.56 93 ALA A N 1
ATOM 710 C CA . ALA A 1 93 ? -2.828 -11.633 33.198 1.00 73.56 93 ALA A CA 1
ATOM 711 C C . ALA A 1 93 ? -3.111 -13.121 32.902 1.00 73.56 93 ALA A C 1
ATOM 713 O O . ALA A 1 93 ? -2.258 -13.835 32.368 1.00 73.56 93 ALA A O 1
ATOM 714 N N . ASN A 1 94 ? -4.323 -13.600 33.207 1.00 88.50 94 ASN A N 1
ATOM 715 C CA . ASN A 1 94 ? -4.756 -14.925 32.790 1.00 88.50 94 ASN A CA 1
ATOM 716 C C . ASN A 1 94 ? -5.206 -14.883 31.332 1.00 88.50 94 ASN A C 1
ATOM 718 O O . ASN A 1 94 ? -5.904 -13.961 30.901 1.00 88.50 94 ASN A O 1
ATOM 722 N N . THR A 1 95 ? -4.835 -15.920 30.585 1.00 94.31 95 THR A N 1
ATOM 723 C CA . THR A 1 95 ? -5.279 -16.097 29.204 1.00 94.31 95 THR A CA 1
ATOM 724 C C . THR A 1 95 ? -6.544 -16.943 29.163 1.00 94.31 95 THR A C 1
ATOM 726 O O . THR A 1 95 ? -6.631 -17.994 29.798 1.00 94.31 95 THR A O 1
ATOM 729 N N . LEU A 1 96 ? -7.543 -16.477 28.418 1.00 95.12 96 LEU A N 1
ATOM 730 C CA . LEU A 1 96 ? -8.840 -17.135 28.281 1.00 95.12 96 LEU A CA 1
ATOM 731 C C . LEU A 1 96 ? -9.163 -17.309 26.801 1.00 95.12 96 LEU A C 1
ATOM 733 O O . LEU A 1 96 ? -9.025 -16.370 26.018 1.00 95.12 96 LEU A O 1
ATOM 737 N N . GLN A 1 97 ? -9.606 -18.506 26.415 1.00 96.88 97 GLN A N 1
ATOM 738 C CA . GLN A 1 97 ? -10.170 -18.720 25.088 1.00 96.88 97 GLN A CA 1
ATOM 739 C C . GLN A 1 97 ? -11.637 -18.286 25.108 1.00 96.88 97 GLN A C 1
ATOM 741 O O . GLN A 1 97 ? -12.429 -18.813 25.883 1.00 96.88 97 GLN A O 1
ATOM 746 N N . VAL A 1 98 ? -11.989 -17.328 24.258 1.00 97.31 98 VAL A N 1
ATOM 747 C CA . VAL A 1 98 ? -13.306 -16.685 24.244 1.00 97.31 98 VAL A CA 1
ATOM 748 C C . VAL A 1 98 ? -13.882 -16.660 22.841 1.00 97.31 98 VAL A C 1
ATOM 750 O O . VAL A 1 98 ? -13.153 -16.566 21.851 1.00 97.31 98 VAL A O 1
ATOM 753 N N . LEU A 1 99 ? -15.203 -16.728 22.764 1.00 97.56 99 LEU A N 1
ATOM 754 C CA . LEU A 1 99 ? -15.957 -16.493 21.551 1.00 97.56 99 LEU A CA 1
ATOM 755 C C . LEU A 1 99 ? -15.868 -15.013 21.146 1.00 97.56 99 LEU A C 1
ATOM 757 O O . LEU A 1 99 ? -15.989 -14.122 21.982 1.00 97.56 99 LEU A O 1
ATOM 761 N N . VAL A 1 100 ? -15.710 -14.752 19.851 1.00 97.06 100 VAL A N 1
ATOM 762 C CA . VAL A 1 100 ? -15.707 -13.429 19.221 1.00 97.06 100 VAL A CA 1
ATOM 763 C C . VAL A 1 100 ? -16.434 -13.530 17.881 1.00 97.06 100 VAL A C 1
ATOM 765 O O . VAL A 1 100 ? -16.243 -14.498 17.144 1.00 97.06 100 VAL A O 1
ATOM 768 N N . TYR A 1 101 ? -17.232 -12.521 17.543 1.00 96.44 101 TYR A N 1
ATOM 769 C CA . TYR A 1 101 ? -17.799 -12.366 16.202 1.00 96.44 101 TYR A CA 1
ATOM 770 C C . TYR A 1 101 ? -16.924 -11.405 15.405 1.00 96.44 101 TYR A C 1
ATOM 772 O O . TYR A 1 101 ? -16.627 -10.330 15.909 1.00 96.44 101 TYR A O 1
ATOM 780 N N . ILE A 1 102 ? -16.490 -11.776 14.196 1.00 95.31 102 ILE A N 1
ATOM 781 C CA . ILE A 1 102 ? -15.613 -10.943 13.350 1.00 95.31 102 ILE A CA 1
ATOM 782 C C . ILE A 1 102 ? -16.170 -10.865 11.925 1.00 95.31 102 ILE A C 1
ATOM 784 O O . ILE A 1 102 ? -16.469 -11.887 11.315 1.00 95.31 102 ILE A O 1
ATOM 788 N N . ASP A 1 103 ? -16.277 -9.659 11.366 1.00 94.00 103 ASP A N 1
ATOM 789 C CA . ASP A 1 103 ? -16.610 -9.462 9.950 1.00 94.00 103 ASP A CA 1
ATOM 790 C C . ASP A 1 103 ? -15.320 -9.551 9.119 1.00 94.00 103 ASP A C 1
ATOM 792 O O . ASP A 1 103 ? -14.548 -8.590 9.042 1.00 94.00 103 ASP A O 1
ATOM 796 N N . HIS A 1 104 ? -15.066 -10.724 8.530 1.00 91.38 104 HIS A N 1
ATOM 797 C CA . HIS A 1 104 ? -13.890 -10.984 7.690 1.00 91.38 104 HIS A CA 1
ATOM 798 C C . HIS A 1 104 ? -14.029 -10.465 6.252 1.00 91.38 104 HIS A C 1
ATOM 800 O O . HIS A 1 104 ? -13.039 -10.425 5.520 1.00 91.38 104 HIS A O 1
ATOM 806 N N . ILE A 1 105 ? -15.233 -10.057 5.838 1.00 91.44 105 ILE A N 1
ATOM 807 C CA . ILE A 1 105 ? -15.514 -9.598 4.473 1.00 91.44 105 ILE A CA 1
ATOM 808 C C . ILE A 1 105 ? -15.337 -8.080 4.390 1.00 91.44 105 ILE A C 1
ATOM 810 O O . ILE A 1 105 ? -14.665 -7.559 3.499 1.00 91.44 105 ILE A O 1
ATOM 814 N N . ASN A 1 106 ? -15.924 -7.346 5.333 1.00 92.62 106 ASN A N 1
ATOM 815 C CA . ASN A 1 106 ? -15.953 -5.890 5.331 1.00 92.62 106 ASN A CA 1
ATOM 816 C C . ASN A 1 106 ? -14.846 -5.332 6.231 1.00 92.62 106 ASN A C 1
ATOM 818 O O . ASN A 1 106 ? -15.106 -4.788 7.301 1.00 92.62 106 ASN A O 1
ATOM 822 N N . THR A 1 107 ? -13.602 -5.427 5.764 1.00 94.38 107 THR A N 1
ATOM 823 C CA . THR A 1 107 ? -12.402 -5.004 6.514 1.00 94.38 107 THR A CA 1
ATOM 824 C C . THR A 1 107 ? -11.923 -3.588 6.181 1.00 94.38 107 THR A C 1
ATOM 826 O O . THR A 1 107 ? -11.020 -3.064 6.827 1.00 94.38 107 THR A O 1
ATOM 829 N N . ARG A 1 108 ? -12.528 -2.938 5.178 1.00 95.19 108 ARG A N 1
ATOM 830 C CA . ARG A 1 108 ? -12.214 -1.552 4.793 1.00 95.19 108 ARG A CA 1
ATOM 831 C C . ARG A 1 108 ? -12.745 -0.557 5.815 1.00 95.19 108 ARG A C 1
ATOM 833 O O . ARG A 1 108 ? -13.926 -0.624 6.153 1.00 95.19 108 ARG A O 1
ATOM 840 N N . LEU A 1 109 ? -11.901 0.391 6.218 1.00 96.44 109 LEU A N 1
ATOM 841 C CA . LEU A 1 109 ? -12.216 1.428 7.204 1.00 96.44 109 LEU A CA 1
ATOM 842 C C . LEU A 1 109 ? -13.301 2.385 6.679 1.00 96.44 109 LEU A C 1
ATOM 844 O O . LEU A 1 109 ? -13.347 2.696 5.483 1.00 96.44 109 LEU A O 1
ATOM 848 N N . GLY A 1 110 ? -14.186 2.829 7.572 1.00 96.31 110 GLY A N 1
ATOM 849 C CA . GLY A 1 110 ? -15.285 3.739 7.267 1.00 96.31 110 GLY A CA 1
ATOM 850 C C . GLY A 1 110 ? -15.706 4.617 8.441 1.00 96.31 110 GLY A C 1
ATOM 851 O O . GLY A 1 110 ? -15.213 4.488 9.562 1.00 96.31 110 GLY A O 1
ATOM 852 N N . ALA A 1 111 ? -16.642 5.523 8.166 1.00 95.25 111 ALA A N 1
ATOM 853 C CA . ALA A 1 111 ? -17.242 6.378 9.180 1.00 95.25 111 ALA A CA 1
ATOM 854 C C . ALA A 1 111 ? -18.342 5.636 9.950 1.00 95.25 111 ALA A C 1
ATOM 856 O O . ALA A 1 111 ? -19.096 4.841 9.381 1.00 95.25 111 ALA A O 1
ATOM 857 N N . SER A 1 112 ? -18.475 5.929 11.244 1.00 95.44 112 SER A N 1
ATOM 858 C CA . SER A 1 112 ? -19.557 5.373 12.060 1.00 95.44 112 SER A CA 1
ATOM 859 C C . SER A 1 112 ? -20.931 5.853 11.600 1.00 95.44 112 SER A C 1
ATOM 861 O O . SER A 1 112 ? -21.125 7.021 11.261 1.00 95.44 112 SER A O 1
ATOM 863 N N . ARG A 1 113 ? -21.935 4.976 11.719 1.00 93.19 113 ARG A N 1
ATOM 864 C CA . ARG A 1 113 ? -23.344 5.394 11.686 1.00 93.19 113 ARG A CA 1
ATOM 865 C C . ARG A 1 113 ? -23.634 6.392 12.806 1.00 93.19 113 ARG A C 1
ATOM 867 O O . ARG A 1 113 ? -23.028 6.333 13.881 1.00 93.19 113 ARG A O 1
ATOM 874 N N . GLN A 1 114 ? -24.595 7.281 12.565 1.00 91.12 114 GLN A N 1
ATOM 875 C CA . GLN A 1 114 ? -25.001 8.300 13.529 1.00 91.12 114 GLN A CA 1
ATOM 876 C C . GLN A 1 114 ? -25.393 7.662 14.871 1.00 91.12 114 GLN A C 1
ATOM 878 O O . GLN A 1 114 ? -26.203 6.738 14.920 1.00 91.12 114 GLN A O 1
ATOM 883 N N . GLY A 1 115 ? -24.786 8.139 15.960 1.00 91.62 115 GLY A N 1
ATOM 884 C CA . GLY A 1 115 ? -25.051 7.680 17.327 1.00 91.62 115 GLY A CA 1
ATOM 885 C C . GLY A 1 115 ? -24.555 6.269 17.671 1.00 91.62 115 GLY A C 1
ATOM 886 O O . GLY A 1 115 ? -24.597 5.900 18.842 1.00 91.62 115 GLY A O 1
ATOM 887 N N . TYR A 1 116 ? -24.065 5.485 16.704 1.00 94.88 116 TYR A N 1
ATOM 888 C CA . TYR A 1 116 ? -23.593 4.118 16.943 1.00 94.88 116 TYR A CA 1
ATOM 889 C C . TYR A 1 116 ? -22.328 4.105 17.806 1.00 94.88 116 TYR A C 1
ATOM 891 O O . TYR A 1 116 ? -22.329 3.536 18.896 1.00 94.88 116 TYR A O 1
ATOM 899 N N . LEU A 1 117 ? -21.283 4.813 17.374 1.00 95.00 117 LEU A N 1
ATOM 900 C CA . LEU A 1 117 ? -20.034 4.913 18.126 1.00 95.00 117 LEU A CA 1
ATOM 901 C C . LEU A 1 117 ? -20.211 5.605 19.481 1.00 95.00 117 LEU A C 1
ATOM 903 O O . LEU A 1 117 ? -19.579 5.210 20.450 1.00 95.00 117 LEU A O 1
ATOM 907 N N . THR A 1 118 ? -21.130 6.570 19.593 1.00 95.12 118 THR A N 1
ATOM 908 C CA . THR A 1 118 ? -21.464 7.208 20.877 1.00 95.12 118 THR A CA 1
ATOM 909 C C . THR A 1 118 ? -21.960 6.194 21.911 1.00 95.12 118 THR A C 1
ATOM 911 O O . THR A 1 118 ? -21.651 6.331 23.091 1.00 95.12 118 THR A O 1
ATOM 914 N N . ARG A 1 119 ? -22.713 5.165 21.496 1.00 95.94 119 ARG A N 1
ATOM 915 C CA . ARG A 1 119 ? -23.145 4.086 22.402 1.00 95.94 119 ARG A CA 1
ATOM 916 C C . ARG A 1 119 ? -21.974 3.204 22.822 1.00 95.94 119 ARG A C 1
ATOM 918 O O . ARG A 1 119 ? -21.845 2.909 24.002 1.00 95.94 119 ARG A O 1
ATOM 925 N N . ILE A 1 120 ? -21.107 2.840 21.874 1.00 97.38 120 ILE A N 1
ATOM 926 C CA . ILE A 1 120 ? -19.882 2.072 22.150 1.00 97.38 120 ILE A CA 1
ATOM 927 C C . ILE A 1 120 ? -18.997 2.827 23.147 1.00 97.38 120 ILE A C 1
ATOM 929 O O . ILE A 1 120 ? -18.559 2.240 24.129 1.00 97.38 120 ILE A O 1
ATOM 933 N N . LEU A 1 121 ? -18.798 4.131 22.939 1.00 97.00 121 LEU A N 1
ATOM 934 C CA . LEU A 1 121 ? -18.022 4.989 23.830 1.00 97.00 121 LEU A CA 1
ATOM 935 C C . LEU A 1 121 ? -18.610 5.015 25.247 1.00 97.00 121 LEU A C 1
ATOM 937 O O . LEU A 1 121 ? -17.878 4.804 26.205 1.00 97.00 121 LEU A O 1
ATOM 941 N N . ARG A 1 122 ? -19.930 5.200 25.391 1.00 97.38 122 ARG A N 1
ATOM 942 C CA . ARG A 1 122 ? -20.599 5.182 26.706 1.00 97.38 122 ARG A CA 1
ATOM 943 C C . ARG A 1 122 ? -20.458 3.839 27.417 1.00 97.38 122 ARG A C 1
ATOM 945 O O . ARG A 1 122 ? -20.247 3.813 28.624 1.00 97.38 122 ARG A O 1
ATOM 952 N N . ALA A 1 123 ? -20.576 2.734 26.683 1.00 97.69 123 ALA A N 1
ATOM 953 C CA . ALA A 1 123 ? -20.370 1.404 27.241 1.00 97.69 123 ALA A CA 1
ATOM 954 C C . ALA A 1 123 ? -18.914 1.213 27.693 1.00 97.69 123 ALA A C 1
ATOM 956 O O . ALA A 1 123 ? -18.673 0.764 28.809 1.00 97.69 123 ALA A O 1
ATOM 957 N N . ALA A 1 124 ? -17.947 1.616 26.866 1.00 97.56 124 ALA A N 1
ATOM 958 C CA . ALA A 1 124 ? -16.528 1.574 27.207 1.00 97.56 124 ALA A CA 1
ATOM 959 C C . ALA A 1 124 ? -16.204 2.407 28.463 1.00 97.56 124 ALA A C 1
ATOM 961 O O . ALA A 1 124 ? -15.458 1.946 29.326 1.00 97.56 124 ALA A O 1
ATOM 962 N N . GLU A 1 125 ? -16.799 3.598 28.596 1.00 97.56 125 GLU A N 1
ATOM 963 C CA . GLU A 1 125 ? -16.688 4.448 29.790 1.00 97.56 125 GLU A CA 1
ATOM 964 C C . GLU A 1 125 ? -17.297 3.768 31.025 1.00 97.56 125 GLU A C 1
ATOM 966 O O . GLU A 1 125 ? -16.659 3.721 32.076 1.00 97.56 125 GLU A O 1
ATOM 971 N N . ALA A 1 126 ? -18.498 3.194 30.902 1.00 97.56 126 ALA A N 1
ATOM 972 C CA . ALA A 1 126 ? -19.194 2.526 32.004 1.00 97.56 126 ALA A CA 1
ATOM 973 C C . ALA A 1 126 ? -18.441 1.295 32.539 1.00 97.56 126 ALA A C 1
ATOM 975 O O . ALA A 1 126 ? -18.474 1.031 33.740 1.00 97.56 126 ALA A O 1
ATOM 976 N N . HIS A 1 127 ? -17.740 0.570 31.663 1.00 96.94 127 HIS A N 1
ATOM 977 C CA . HIS A 1 127 ? -16.907 -0.583 32.029 1.00 96.94 127 HIS A CA 1
ATOM 978 C C . HIS A 1 127 ? -15.476 -0.209 32.435 1.00 96.94 127 HIS A C 1
ATOM 980 O O . HIS A 1 127 ? -14.678 -1.093 32.741 1.00 96.94 127 HIS A O 1
ATOM 986 N N . GLY A 1 128 ? -15.129 1.083 32.448 1.00 96.19 128 GLY A N 1
ATOM 987 C CA . GLY A 1 128 ? -13.812 1.552 32.880 1.00 96.19 128 GLY A CA 1
ATOM 988 C C . GLY A 1 128 ? -12.668 1.138 31.951 1.00 96.19 128 GLY A C 1
ATOM 989 O O . GLY A 1 128 ? -11.563 0.868 32.426 1.00 96.19 128 GLY A O 1
ATOM 990 N N . LEU A 1 129 ? -12.911 1.064 30.635 1.00 95.94 129 LEU A N 1
ATOM 991 C CA . LEU A 1 129 ? -11.839 0.822 29.666 1.00 95.94 129 LEU A CA 1
ATOM 992 C C . LEU A 1 129 ? -10.815 1.970 29.681 1.00 95.94 129 LEU A C 1
ATOM 994 O O . LEU A 1 129 ? -11.108 3.093 30.090 1.00 95.94 129 LEU A O 1
ATOM 998 N N . SER A 1 130 ? -9.586 1.681 29.243 1.00 93.31 130 SER A N 1
ATOM 999 C CA . SER A 1 130 ? -8.462 2.618 29.360 1.00 93.31 130 SER A CA 1
ATOM 1000 C C . SER A 1 130 ? -8.718 3.949 28.646 1.00 93.31 130 SER A C 1
ATOM 1002 O O . SER A 1 130 ? -9.340 3.989 27.584 1.00 93.31 130 SER A O 1
ATOM 1004 N N . GLN A 1 131 ? -8.154 5.039 29.182 1.00 94.12 131 GLN A N 1
ATOM 1005 C CA . GLN A 1 131 ? -8.296 6.372 28.584 1.00 94.12 131 GLN A CA 1
ATOM 1006 C C . GLN A 1 131 ? -7.861 6.387 27.113 1.00 94.12 131 GLN A C 1
ATOM 1008 O O . GLN A 1 131 ? -8.575 6.910 26.267 1.00 94.12 131 GLN A O 1
ATOM 1013 N N . ARG A 1 132 ? -6.760 5.696 26.785 1.00 91.88 132 ARG A N 1
ATOM 1014 C CA . ARG A 1 132 ? -6.291 5.545 25.402 1.00 91.88 132 ARG A CA 1
ATOM 1015 C C . ARG A 1 132 ? -7.349 4.919 24.485 1.00 91.88 132 ARG A C 1
ATOM 1017 O O . ARG A 1 132 ? -7.478 5.341 23.342 1.00 91.88 132 ARG A O 1
ATOM 1024 N N . HIS A 1 133 ? -8.095 3.917 24.955 1.00 93.50 133 HIS A N 1
ATOM 1025 C CA . HIS A 1 133 ? -9.167 3.305 24.167 1.00 93.50 133 HIS A CA 1
ATOM 1026 C C . HIS A 1 133 ? -10.316 4.290 23.924 1.00 93.50 133 HIS A C 1
ATOM 1028 O O . HIS A 1 133 ? -10.772 4.433 22.791 1.00 93.50 133 HIS A O 1
ATOM 1034 N N . LEU A 1 134 ? -10.738 5.011 24.966 1.00 95.75 134 LEU A N 1
ATOM 1035 C CA . LEU A 1 134 ? -11.776 6.040 24.862 1.00 95.75 134 LEU A CA 1
ATOM 1036 C C . LEU A 1 134 ? -11.378 7.149 23.889 1.00 95.75 134 LEU A C 1
ATOM 1038 O O . LEU A 1 134 ? -12.185 7.564 23.060 1.00 95.75 134 LEU A O 1
ATOM 1042 N N . ASP A 1 135 ? -10.128 7.592 23.960 1.00 94.75 135 ASP A N 1
ATOM 1043 C CA . ASP A 1 135 ? -9.591 8.630 23.095 1.00 94.75 135 ASP A CA 1
ATOM 1044 C C . ASP A 1 135 ? -9.627 8.208 21.623 1.00 94.75 135 ASP A C 1
ATOM 1046 O O . ASP A 1 135 ? -10.148 8.951 20.795 1.00 94.75 135 ASP A O 1
ATOM 1050 N N . MET A 1 136 ? -9.185 6.986 21.299 1.00 93.75 136 MET A N 1
ATOM 1051 C CA . MET A 1 136 ? -9.267 6.451 19.931 1.00 93.75 136 MET A CA 1
ATOM 1052 C C . MET A 1 136 ? -10.710 6.369 19.412 1.00 93.75 136 MET A C 1
ATOM 1054 O O . MET A 1 136 ? -10.959 6.654 18.242 1.00 93.75 136 MET A O 1
ATOM 1058 N N . LEU A 1 137 ? -11.677 5.999 20.263 1.00 94.75 137 LEU A N 1
ATOM 1059 C CA . LEU A 1 137 ? -13.094 5.996 19.884 1.00 94.75 137 LEU A CA 1
ATOM 1060 C C . LEU A 1 137 ? -13.631 7.420 19.655 1.00 94.75 137 LEU A C 1
ATOM 1062 O O . LEU A 1 137 ? -14.480 7.617 18.790 1.00 94.75 137 LEU A O 1
ATOM 1066 N N . ARG A 1 138 ? -13.160 8.419 20.410 1.00 93.94 138 ARG A N 1
ATOM 1067 C CA . ARG A 1 138 ? -13.615 9.817 20.291 1.00 93.94 138 ARG A CA 1
ATOM 1068 C C . ARG A 1 138 ? -13.165 10.476 18.992 1.00 93.94 138 ARG A C 1
ATOM 1070 O O . ARG A 1 138 ? -13.948 11.219 18.407 1.00 93.94 138 ARG A O 1
ATOM 1077 N N . ILE A 1 139 ? -11.949 10.179 18.541 1.00 93.81 139 ILE A N 1
ATOM 1078 C CA . ILE A 1 139 ? -11.372 10.744 17.311 1.00 93.81 139 ILE A CA 1
ATOM 1079 C C . ILE A 1 139 ? -11.606 9.879 16.069 1.00 93.81 139 ILE A C 1
ATOM 1081 O O . ILE A 1 139 ? -10.967 10.083 15.039 1.00 93.81 139 ILE A O 1
ATOM 1085 N N . TRP A 1 140 ? -12.488 8.880 16.151 1.00 95.06 140 TRP A N 1
ATOM 1086 C CA . TRP A 1 140 ? -12.723 7.992 15.020 1.00 95.06 140 TRP A CA 1
ATOM 1087 C C . TRP A 1 140 ? -13.135 8.786 13.761 1.00 95.06 140 TRP A C 1
ATOM 1089 O O . TRP A 1 140 ? -14.030 9.634 13.853 1.00 95.06 140 TRP A O 1
ATOM 1099 N N . PRO A 1 141 ? -12.563 8.488 12.576 1.00 92.81 141 PRO A N 1
ATOM 1100 C CA . PRO A 1 141 ? -12.796 9.255 11.358 1.00 92.81 141 PRO A CA 1
ATOM 1101 C C . PRO A 1 141 ? -14.275 9.438 11.017 1.00 92.81 141 PRO A C 1
ATOM 1103 O O . PRO A 1 141 ? -15.043 8.475 10.891 1.00 92.81 141 PRO A O 1
ATOM 1106 N N . ALA A 1 142 ? -14.663 10.691 10.787 1.00 92.75 142 ALA A N 1
ATOM 1107 C CA . ALA A 1 142 ? -15.953 11.036 10.210 1.00 92.75 142 ALA A CA 1
ATOM 1108 C C . ALA A 1 142 ? -15.884 11.022 8.674 1.00 92.75 142 ALA A C 1
ATOM 1110 O O . ALA A 1 142 ? -14.814 10.931 8.073 1.00 92.75 142 ALA A O 1
ATOM 1111 N N . ASN A 1 143 ? -17.036 11.166 8.009 1.00 93.69 143 ASN A N 1
ATOM 1112 C CA . ASN A 1 143 ? -17.081 11.287 6.546 1.00 93.69 143 ASN A CA 1
ATOM 1113 C C . ASN A 1 143 ? -16.211 12.448 6.027 1.00 93.69 143 ASN A C 1
ATOM 1115 O O . ASN A 1 143 ? -15.624 12.330 4.954 1.00 93.69 143 ASN A O 1
ATOM 1119 N N . SER A 1 144 ? -16.102 13.549 6.780 1.00 92.62 144 SER A N 1
ATOM 1120 C CA . SER A 1 144 ? -15.222 14.681 6.457 1.00 92.62 144 SER A CA 1
ATOM 1121 C C . SER A 1 144 ? -13.760 14.259 6.335 1.00 92.62 144 SER A C 1
ATOM 1123 O O . SER A 1 144 ? -13.139 14.587 5.332 1.00 92.62 144 SER A O 1
ATOM 1125 N N . SER A 1 145 ? -13.244 13.449 7.260 1.00 93.75 145 SER A N 1
ATOM 1126 C CA . SER A 1 145 ? -11.851 12.991 7.244 1.00 93.75 145 SER A CA 1
ATOM 1127 C C . SER A 1 145 ? -11.527 12.174 5.980 1.00 93.75 145 SER A C 1
ATOM 1129 O O . SER A 1 145 ? -10.476 12.348 5.362 1.00 93.75 145 SER A O 1
ATOM 1131 N N . PHE A 1 146 ? -12.463 11.343 5.499 1.00 94.69 146 PHE A N 1
ATOM 1132 C CA . PHE A 1 146 ? -12.306 10.644 4.213 1.00 94.69 146 PHE A CA 1
ATOM 1133 C C . PHE A 1 146 ? -12.363 11.590 3.007 1.00 94.69 146 PHE A C 1
ATOM 1135 O O . PHE A 1 146 ? -11.648 11.377 2.025 1.00 94.69 146 PHE A O 1
ATOM 1142 N N . HIS A 1 147 ? -13.195 12.634 3.053 1.00 94.31 147 HIS A N 1
ATOM 1143 C CA . HIS A 1 147 ? -13.200 13.669 2.018 1.00 94.31 147 HIS A CA 1
ATOM 1144 C C . HIS A 1 147 ? -11.882 14.448 2.000 1.00 94.31 147 HIS A C 1
ATOM 1146 O O . HIS A 1 147 ? -11.344 14.660 0.915 1.00 94.31 147 HIS A O 1
ATOM 1152 N N . THR A 1 148 ? -11.330 14.794 3.165 1.00 92.12 148 THR A N 1
ATOM 1153 C CA . THR A 1 148 ? -10.009 15.422 3.305 1.00 92.12 148 THR A CA 1
ATOM 1154 C C . THR A 1 148 ? -8.930 14.559 2.665 1.00 92.12 148 THR A C 1
ATOM 1156 O O . THR A 1 148 ? -8.205 15.034 1.794 1.00 92.12 148 THR A O 1
ATOM 1159 N N . PHE A 1 149 ? -8.891 13.262 2.981 1.00 94.31 149 PHE A N 1
ATOM 1160 C CA . PHE A 1 149 ? -7.960 12.334 2.338 1.00 94.31 149 PHE A CA 1
ATOM 1161 C C . PHE A 1 149 ? -8.108 12.327 0.809 1.00 94.31 149 PHE A C 1
ATOM 1163 O O . PHE A 1 149 ? -7.127 12.464 0.081 1.00 94.31 149 PHE A O 1
ATOM 1170 N N . ASN A 1 150 ? -9.335 12.203 0.292 1.00 94.69 150 ASN A N 1
ATOM 1171 C CA . ASN A 1 1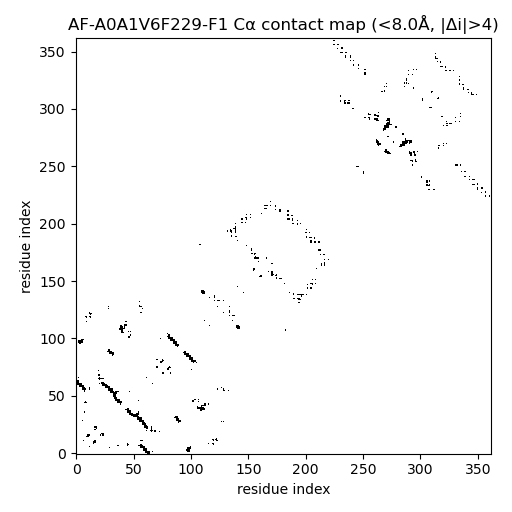50 ? -9.577 12.178 -1.153 1.00 94.69 150 ASN A CA 1
ATOM 1172 C C . ASN A 1 150 ? -9.211 13.500 -1.841 1.00 94.69 150 ASN A C 1
ATOM 1174 O O . ASN A 1 150 ? -8.699 13.477 -2.962 1.00 94.69 150 ASN A O 1
ATOM 1178 N N . ARG A 1 151 ? -9.449 14.636 -1.178 1.00 93.44 151 ARG A N 1
ATOM 1179 C CA . ARG A 1 151 ? -9.011 15.959 -1.630 1.00 93.44 151 ARG A CA 1
ATOM 1180 C C . ARG A 1 151 ? -7.490 15.988 -1.759 1.00 93.44 151 ARG A C 1
ATOM 1182 O O . ARG A 1 151 ? -7.007 16.244 -2.855 1.00 93.44 151 ARG A O 1
ATOM 1189 N N . LEU A 1 152 ? -6.757 15.587 -0.718 1.00 90.62 152 LEU A N 1
ATOM 1190 C CA . LEU A 1 152 ? -5.292 15.501 -0.755 1.00 90.62 152 LEU A CA 1
ATOM 1191 C C . LEU A 1 152 ? -4.790 14.583 -1.879 1.00 90.62 152 LEU A C 1
ATOM 1193 O O . LEU A 1 152 ? -3.827 14.910 -2.560 1.00 90.62 152 LEU A O 1
ATOM 1197 N N . MET A 1 153 ? -5.461 13.459 -2.149 1.00 92.44 153 MET A N 1
ATOM 1198 C CA . MET A 1 153 ? -5.088 12.585 -3.272 1.00 92.44 153 MET A CA 1
ATOM 1199 C C . MET A 1 153 ? -5.267 13.249 -4.643 1.00 92.44 153 MET A C 1
ATOM 1201 O O . MET A 1 153 ? -4.515 12.942 -5.574 1.00 92.44 153 MET A O 1
ATOM 1205 N N . ASN A 1 154 ? -6.271 14.118 -4.789 1.00 91.06 154 ASN A N 1
ATOM 1206 C CA . ASN A 1 154 ? -6.502 14.900 -6.003 1.00 91.06 154 ASN A CA 1
ATOM 1207 C C . ASN A 1 154 ? -5.509 16.062 -6.120 1.00 91.06 154 ASN A C 1
ATOM 1209 O O . ASN A 1 154 ? -5.025 16.334 -7.218 1.00 91.06 154 ASN A O 1
ATOM 1213 N N . ASP A 1 155 ? -5.159 16.687 -5.000 1.00 87.25 155 ASP A N 1
ATOM 1214 C CA . ASP A 1 155 ? -4.128 17.720 -4.904 1.00 87.25 155 ASP A CA 1
ATOM 1215 C C . ASP A 1 155 ? -2.768 17.133 -5.326 1.00 87.25 155 ASP A C 1
ATOM 1217 O O . ASP A 1 155 ? -2.150 17.624 -6.269 1.00 87.25 155 ASP A O 1
ATOM 1221 N N . ILE A 1 156 ? -2.403 15.955 -4.799 1.00 84.50 156 ILE A N 1
ATOM 1222 C CA . ILE A 1 156 ? -1.217 15.191 -5.223 1.00 84.50 156 ILE A CA 1
ATOM 1223 C C . ILE A 1 156 ? -1.223 14.923 -6.728 1.00 84.50 156 ILE A C 1
ATOM 1225 O O . ILE A 1 156 ? -0.224 15.139 -7.415 1.00 84.50 156 ILE A O 1
ATOM 1229 N N . LYS A 1 157 ? -2.352 14.440 -7.256 1.00 85.56 157 LYS A N 1
ATOM 1230 C CA . LYS A 1 157 ? -2.483 14.092 -8.674 1.00 85.56 157 LYS A CA 1
ATOM 1231 C C . LYS A 1 157 ? -2.394 15.323 -9.582 1.00 85.56 157 LYS A C 1
ATOM 1233 O O . LYS A 1 157 ? -1.870 15.214 -10.686 1.00 85.56 157 LYS A O 1
ATOM 1238 N N . SER A 1 158 ? -2.919 16.465 -9.142 1.00 84.56 158 SER A N 1
ATOM 1239 C CA . SER A 1 158 ? -2.915 17.718 -9.907 1.00 84.56 158 SER A CA 1
ATOM 1240 C C . SER A 1 158 ? -1.625 18.523 -9.738 1.00 84.56 158 SER A C 1
ATOM 1242 O O . SER A 1 158 ? -1.322 19.369 -10.577 1.00 84.56 158 SER A O 1
ATOM 1244 N N . GLY A 1 159 ? -0.844 18.244 -8.691 1.00 76.00 159 GLY A N 1
ATOM 1245 C CA . GLY A 1 159 ? 0.331 19.031 -8.331 1.00 76.00 159 GLY A CA 1
ATOM 1246 C C . GLY A 1 159 ? 0.062 20.240 -7.460 1.00 76.00 159 GLY A C 1
ATOM 1247 O O . GLY A 1 159 ? 0.990 21.005 -7.216 1.00 76.00 159 GLY A O 1
ATOM 1248 N N . ALA A 1 160 ? -1.182 20.446 -7.039 1.00 70.25 160 ALA A N 1
ATOM 1249 C CA . ALA A 1 160 ? -1.534 21.521 -6.131 1.00 70.25 160 ALA A CA 1
ATOM 1250 C C . ALA A 1 160 ? -1.154 21.134 -4.693 1.00 70.25 160 ALA A C 1
ATOM 1252 O O . ALA A 1 160 ? -1.355 19.995 -4.285 1.00 70.25 160 ALA A O 1
ATOM 1253 N N . GLY A 1 161 ? -0.615 22.077 -3.915 1.00 61.72 161 GLY A N 1
ATOM 1254 C CA . GLY A 1 161 ? -0.512 21.950 -2.453 1.00 61.72 161 GLY A CA 1
ATOM 1255 C C . GLY A 1 161 ? 0.469 20.904 -1.908 1.00 61.72 161 GLY A C 1
ATOM 1256 O O . GLY A 1 161 ? 0.455 20.646 -0.707 1.00 61.72 161 GLY A O 1
ATOM 1257 N N . LEU A 1 162 ? 1.322 20.312 -2.745 1.00 59.00 162 LEU A N 1
ATOM 1258 C CA . LEU A 1 162 ? 2.416 19.460 -2.284 1.00 59.00 162 LEU A CA 1
ATOM 1259 C C . LEU A 1 162 ? 3.683 20.283 -2.011 1.00 59.00 162 LEU A C 1
ATOM 1261 O O . LEU A 1 162 ? 3.892 21.297 -2.676 1.00 59.00 162 LEU A O 1
ATOM 1265 N N . PRO A 1 163 ? 4.565 19.827 -1.103 1.00 54.25 163 PRO A N 1
ATOM 1266 C CA . PRO A 1 163 ? 5.934 20.325 -1.046 1.00 54.25 163 PRO A CA 1
ATOM 1267 C C . PRO A 1 163 ? 6.602 20.181 -2.421 1.00 54.25 163 PRO A C 1
ATOM 1269 O O . PRO A 1 163 ? 6.410 19.161 -3.092 1.00 54.25 163 PRO A O 1
ATOM 1272 N N . ASP A 1 164 ? 7.421 21.162 -2.811 1.00 58.72 164 ASP A N 1
ATOM 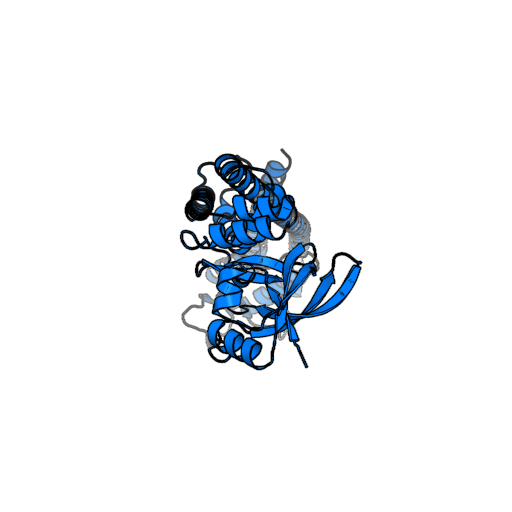1273 C CA . ASP A 1 164 ? 8.124 21.200 -4.108 1.00 58.72 164 ASP A CA 1
ATOM 1274 C C . ASP A 1 164 ? 8.983 19.947 -4.388 1.00 58.72 164 ASP A C 1
ATOM 1276 O O . ASP A 1 164 ? 9.372 19.692 -5.525 1.00 58.72 164 ASP A O 1
ATOM 1280 N N . SER A 1 165 ? 9.238 19.123 -3.366 1.00 53.00 165 SER A N 1
ATOM 1281 C CA . SER A 1 165 ? 10.033 17.898 -3.438 1.00 53.00 165 SER A CA 1
ATOM 1282 C C . SER A 1 165 ? 9.392 16.742 -4.223 1.00 53.00 165 SER A C 1
ATOM 1284 O O . SER A 1 165 ? 10.072 15.753 -4.481 1.00 53.00 165 SER A O 1
ATOM 1286 N N . ILE A 1 166 ? 8.109 16.811 -4.605 1.00 58.69 166 ILE A N 1
ATOM 1287 C CA . ILE A 1 166 ? 7.440 15.714 -5.334 1.00 58.69 166 ILE A CA 1
ATOM 1288 C C . ILE A 1 166 ? 7.474 15.960 -6.852 1.00 58.69 166 ILE A C 1
ATOM 1290 O O . ILE A 1 166 ? 6.696 16.756 -7.399 1.00 58.69 166 ILE A O 1
ATOM 1294 N N . LYS A 1 167 ? 8.344 15.216 -7.556 1.00 63.75 167 LYS A N 1
ATOM 1295 C CA . LYS A 1 167 ? 8.518 15.303 -9.019 1.00 63.75 167 LYS A CA 1
ATOM 1296 C C . LYS A 1 167 ? 7.235 14.923 -9.779 1.00 63.75 167 LYS A C 1
ATOM 1298 O O . LYS A 1 167 ? 6.533 13.969 -9.449 1.00 63.75 167 LYS A O 1
ATOM 1303 N N . TRP A 1 168 ? 6.935 15.681 -10.840 1.00 63.91 168 TRP A N 1
ATOM 1304 C CA . TRP A 1 168 ? 5.679 15.614 -11.615 1.00 63.91 168 TRP A CA 1
ATOM 1305 C C . TRP A 1 168 ? 5.374 14.223 -12.194 1.00 63.91 168 TRP A C 1
ATOM 1307 O O . TRP A 1 168 ? 4.228 13.774 -12.177 1.00 63.91 168 TRP A O 1
ATOM 1317 N N . GLN A 1 169 ? 6.413 13.540 -12.668 1.00 68.00 169 GLN A N 1
ATOM 1318 C CA . GLN A 1 169 ? 6.353 12.234 -13.328 1.00 68.00 169 GLN A CA 1
ATOM 1319 C C . GLN A 1 169 ? 5.796 11.101 -12.447 1.00 68.00 169 GLN A C 1
ATOM 1321 O O . GLN A 1 169 ? 5.175 10.176 -12.967 1.00 68.00 169 GLN A O 1
ATOM 1326 N N . ASP A 1 170 ? 5.926 11.199 -11.122 1.00 78.62 170 ASP A N 1
ATOM 1327 C CA . ASP A 1 170 ? 5.545 10.119 -10.206 1.00 78.62 170 ASP A CA 1
ATOM 1328 C C . ASP A 1 170 ? 4.187 10.346 -9.525 1.00 78.62 170 ASP A C 1
ATOM 1330 O O . ASP A 1 170 ? 3.678 9.468 -8.829 1.00 78.62 170 ASP A O 1
ATOM 1334 N N . ARG A 1 171 ? 3.524 11.484 -9.763 1.00 84.81 171 ARG A N 1
ATOM 1335 C CA . ARG A 1 171 ? 2.283 11.876 -9.062 1.00 84.81 171 ARG A CA 1
ATOM 1336 C C . ARG A 1 171 ? 1.129 10.897 -9.239 1.00 84.81 171 ARG A C 1
ATOM 1338 O O . ARG A 1 171 ? 0.360 10.657 -8.309 1.00 84.81 171 ARG A O 1
ATOM 1345 N N . HIS A 1 172 ? 1.007 10.302 -10.424 1.00 88.00 172 HIS A N 1
ATOM 1346 C CA . HIS A 1 172 ? -0.009 9.284 -10.691 1.00 88.00 172 HIS A CA 1
ATOM 1347 C C . HIS A 1 172 ? 0.277 7.979 -9.943 1.00 88.00 172 HIS A C 1
ATOM 1349 O O . HIS A 1 172 ? -0.649 7.389 -9.380 1.00 88.00 172 HIS A O 1
ATOM 1355 N N . ARG A 1 173 ? 1.549 7.552 -9.915 1.00 89.88 173 ARG A N 1
ATOM 1356 C CA . ARG A 1 173 ? 2.006 6.380 -9.157 1.00 89.88 173 ARG A CA 1
ATOM 1357 C C . ARG A 1 173 ? 1.770 6.610 -7.662 1.00 89.88 173 ARG A C 1
ATOM 1359 O O . ARG A 1 173 ? 1.091 5.799 -7.039 1.00 89.88 173 ARG A O 1
ATOM 1366 N N . LEU A 1 174 ? 2.200 7.765 -7.155 1.00 89.44 174 LEU A N 1
ATOM 1367 C CA . LEU A 1 174 ? 2.066 8.183 -5.763 1.00 89.44 174 LEU A CA 1
ATOM 1368 C C . LEU A 1 174 ? 0.603 8.250 -5.309 1.00 89.44 174 LEU A C 1
ATOM 1370 O O . LEU A 1 174 ? 0.244 7.655 -4.300 1.00 89.44 174 LEU A O 1
ATOM 1374 N N . SER A 1 175 ? -0.271 8.923 -6.067 1.00 91.75 175 SER A N 1
ATOM 1375 C CA . SER A 1 175 ? -1.706 9.025 -5.745 1.00 91.75 175 SER A CA 1
ATOM 1376 C C . SER A 1 175 ? -2.385 7.651 -5.693 1.00 91.75 175 SER A C 1
ATOM 1378 O O . SER A 1 175 ? -3.247 7.410 -4.847 1.00 91.75 175 SER A O 1
ATOM 1380 N N . ARG A 1 176 ? -2.004 6.727 -6.586 1.00 93.88 176 ARG A N 1
ATOM 1381 C CA . ARG A 1 176 ? -2.523 5.353 -6.587 1.00 93.88 176 ARG A CA 1
ATOM 1382 C C . ARG A 1 176 ? -2.049 4.576 -5.358 1.00 93.88 176 ARG A C 1
ATOM 1384 O O . ARG A 1 176 ? -2.886 4.007 -4.667 1.00 93.88 176 ARG A O 1
ATOM 1391 N N . GLU A 1 177 ? -0.752 4.591 -5.067 1.00 94.81 177 GLU A N 1
ATOM 1392 C CA . GLU A 1 177 ? -0.185 3.854 -3.931 1.00 94.81 177 GLU A CA 1
ATOM 1393 C C . GLU A 1 177 ? -0.689 4.403 -2.586 1.00 94.81 177 GLU A C 1
ATOM 1395 O O . GLU A 1 177 ? -1.107 3.648 -1.710 1.00 94.81 177 GLU A O 1
ATOM 1400 N N . MET A 1 178 ? -0.800 5.726 -2.449 1.00 94.56 178 MET A N 1
ATOM 1401 C CA . MET A 1 178 ? -1.403 6.343 -1.266 1.00 94.56 178 MET A CA 1
ATOM 1402 C C . MET A 1 178 ? -2.858 5.904 -1.055 1.00 94.56 178 MET A C 1
ATOM 1404 O O . MET A 1 178 ? -3.257 5.646 0.080 1.00 94.56 178 MET A O 1
ATOM 1408 N N . LYS A 1 179 ? -3.660 5.752 -2.121 1.00 95.56 179 LYS A N 1
ATOM 1409 C CA . LYS A 1 179 ? -5.034 5.221 -2.017 1.00 95.56 179 LYS A CA 1
ATOM 1410 C C . LYS A 1 179 ? -5.070 3.772 -1.540 1.00 95.56 179 LYS A C 1
ATOM 1412 O O . LYS A 1 179 ? -5.984 3.412 -0.799 1.00 95.56 179 LYS A O 1
ATOM 1417 N N . GLU A 1 180 ? -4.099 2.955 -1.934 1.00 96.19 180 GLU A N 1
ATOM 1418 C CA . GLU A 1 180 ? -3.960 1.580 -1.440 1.00 96.19 180 GLU A CA 1
ATOM 1419 C C . GLU A 1 180 ? -3.611 1.565 0.056 1.00 96.19 180 GLU A C 1
ATOM 1421 O O . GLU A 1 180 ? -4.163 0.761 0.811 1.00 96.19 180 GLU A O 1
ATOM 1426 N N . LEU A 1 181 ? -2.793 2.525 0.498 1.00 95.88 181 LEU A N 1
ATOM 1427 C CA . LEU A 1 181 ? -2.387 2.721 1.892 1.00 95.88 181 LEU A CA 1
ATOM 1428 C C . LEU A 1 181 ? -3.391 3.502 2.755 1.00 95.88 181 LEU A C 1
ATOM 1430 O O . LEU A 1 181 ? -3.138 3.670 3.947 1.00 95.88 181 LEU A O 1
ATOM 1434 N N . ARG A 1 182 ? -4.527 3.958 2.206 1.00 96.50 182 ARG A N 1
ATOM 1435 C CA . ARG A 1 182 ? -5.500 4.832 2.895 1.00 96.50 182 ARG A CA 1
ATOM 1436 C C . ARG A 1 182 ? -5.823 4.370 4.312 1.00 96.50 182 ARG A C 1
ATOM 1438 O O . ARG A 1 182 ? -5.732 5.152 5.251 1.00 96.50 182 ARG A O 1
ATOM 1445 N N . ASP A 1 183 ? -6.224 3.109 4.454 1.00 96.00 183 ASP A N 1
ATOM 1446 C CA . ASP A 1 183 ? -6.687 2.574 5.739 1.00 96.00 183 ASP A CA 1
ATOM 1447 C C . ASP A 1 183 ? -5.540 2.505 6.754 1.00 96.00 183 ASP A C 1
ATOM 1449 O O . ASP A 1 183 ? -5.743 2.809 7.925 1.00 96.00 183 ASP A O 1
ATOM 1453 N N . LYS A 1 184 ? -4.323 2.191 6.295 1.00 95.31 184 LYS A N 1
ATOM 1454 C CA . LYS A 1 184 ? -3.121 2.186 7.135 1.00 95.31 184 LYS A CA 1
ATOM 1455 C C . LYS A 1 184 ? -2.774 3.594 7.615 1.00 95.31 184 LYS A C 1
ATOM 1457 O O . LYS A 1 184 ? -2.566 3.786 8.801 1.00 95.31 184 LYS A O 1
ATOM 1462 N N . VAL A 1 185 ? -2.778 4.579 6.717 1.00 95.94 185 VAL A N 1
ATOM 1463 C CA . VAL A 1 185 ? -2.504 5.987 7.056 1.00 95.94 185 VAL A CA 1
ATOM 1464 C C . VAL A 1 185 ? -3.542 6.539 8.038 1.00 95.94 185 VAL A C 1
ATOM 1466 O O . VAL A 1 185 ? -3.185 7.238 8.979 1.00 95.94 185 VAL A O 1
ATOM 1469 N N . MET A 1 186 ? -4.819 6.193 7.855 1.00 95.75 186 MET A N 1
ATOM 1470 C CA . MET A 1 186 ? -5.888 6.565 8.789 1.00 95.75 186 MET A CA 1
ATOM 1471 C C . MET A 1 186 ? -5.674 5.936 10.172 1.00 95.75 186 MET A C 1
ATOM 1473 O O . MET A 1 186 ? -5.802 6.624 11.177 1.00 95.75 186 MET A O 1
ATOM 1477 N N . LEU A 1 187 ? -5.326 4.647 10.239 1.00 95.44 187 LEU A N 1
ATOM 1478 C CA . LEU A 1 187 ? -5.026 3.979 11.510 1.00 95.44 187 LEU A CA 1
ATOM 1479 C C . LEU A 1 187 ? -3.786 4.567 12.194 1.00 95.44 187 LEU A C 1
ATOM 1481 O O . LEU A 1 187 ? -3.833 4.815 13.397 1.00 95.44 187 LEU A O 1
ATOM 1485 N N . ASP A 1 188 ? -2.723 4.853 11.436 1.00 95.38 188 ASP A N 1
ATOM 1486 C CA . ASP A 1 188 ? -1.517 5.521 11.939 1.00 95.38 188 ASP A CA 1
ATOM 1487 C C . ASP A 1 188 ? -1.887 6.869 12.592 1.00 95.38 188 ASP A C 1
ATOM 1489 O O . ASP A 1 188 ? -1.459 7.146 13.716 1.00 95.38 188 ASP A O 1
ATOM 1493 N N . ALA A 1 189 ? -2.737 7.670 11.935 1.00 96.06 189 ALA A N 1
ATOM 1494 C CA . ALA A 1 189 ? -3.221 8.946 12.465 1.00 96.06 189 ALA A CA 1
ATOM 1495 C C . ALA A 1 189 ? -4.079 8.769 13.731 1.00 96.06 189 ALA A C 1
ATOM 1497 O O . ALA A 1 189 ? -3.906 9.511 14.694 1.00 96.06 189 ALA A O 1
ATOM 1498 N N . ILE A 1 190 ? -4.961 7.762 13.787 1.00 95.12 190 ILE A N 1
ATOM 1499 C CA . ILE A 1 190 ? -5.771 7.468 14.986 1.00 95.12 190 ILE A CA 1
ATOM 1500 C C . ILE A 1 190 ? -4.880 7.069 16.167 1.00 95.12 190 ILE A C 1
ATOM 1502 O O . ILE A 1 190 ? -5.081 7.523 17.293 1.00 95.12 190 ILE A O 1
ATOM 1506 N N . PHE A 1 191 ? -3.873 6.226 15.934 1.00 94.31 191 PHE A N 1
ATOM 1507 C CA . PHE A 1 191 ? -2.981 5.763 16.996 1.00 94.31 191 PHE A CA 1
ATOM 1508 C C . PHE A 1 191 ? -2.100 6.870 17.574 1.00 94.31 191 PHE A C 1
ATOM 1510 O O . PHE A 1 191 ? -1.804 6.831 18.776 1.00 94.31 191 PHE A O 1
ATOM 1517 N N . GLN A 1 192 ? -1.692 7.821 16.731 1.00 94.50 192 GLN A N 1
ATOM 1518 C CA . GLN A 1 192 ? -0.917 9.002 17.114 1.00 94.50 192 GLN A CA 1
ATOM 1519 C C . GLN A 1 192 ? -1.797 10.083 17.751 1.00 94.50 192 GLN A C 1
ATOM 1521 O O . GLN A 1 192 ? -1.369 10.738 18.696 1.00 94.50 192 GLN A O 1
ATOM 1526 N N . GLY A 1 193 ? -3.035 10.230 17.278 1.00 93.62 193 GLY A N 1
ATOM 1527 C CA . GLY A 1 193 ? -3.970 11.271 17.699 1.00 93.62 193 GLY A CA 1
ATOM 1528 C C . GLY A 1 193 ? -4.784 10.954 18.951 1.00 93.62 193 GLY A C 1
ATOM 1529 O O . GLY A 1 193 ? -5.703 11.700 19.281 1.00 93.62 193 GLY A O 1
ATOM 1530 N N . ALA A 1 194 ? -4.500 9.855 19.653 1.00 90.44 194 ALA A N 1
ATOM 1531 C CA . ALA A 1 194 ? -5.199 9.532 20.892 1.00 90.44 194 ALA A CA 1
ATOM 1532 C C . ALA A 1 194 ? -5.035 10.677 21.915 1.00 90.44 194 ALA A C 1
ATOM 1534 O O . ALA A 1 194 ? -3.932 10.948 22.383 1.00 90.44 194 ALA A O 1
ATOM 1535 N N . GLY A 1 195 ? -6.147 11.336 22.242 1.00 89.50 195 GLY A N 1
ATOM 1536 C CA . GLY A 1 195 ? -6.236 12.456 23.182 1.00 89.50 195 GLY A CA 1
ATOM 1537 C C . GLY A 1 195 ? -6.534 13.794 22.504 1.00 89.50 195 GLY A C 1
ATOM 1538 O O . GLY A 1 195 ? -6.826 14.767 23.195 1.00 89.50 195 GLY A O 1
ATOM 1539 N N . LEU A 1 196 ? -6.497 13.837 21.170 1.00 93.44 196 LEU A N 1
ATOM 1540 C CA . LEU A 1 196 ? -6.841 15.014 20.381 1.00 93.44 196 LEU A CA 1
ATOM 1541 C C . LEU A 1 196 ? -8.357 15.221 20.291 1.00 93.44 196 LEU A C 1
ATOM 1543 O O . LEU A 1 196 ? -9.159 14.309 20.504 1.00 93.44 196 LEU A O 1
ATOM 1547 N N . ASN A 1 197 ? -8.758 16.437 19.938 1.00 90.81 197 ASN A N 1
ATOM 1548 C CA . ASN A 1 197 ? -10.109 16.721 19.467 1.00 90.81 197 ASN A CA 1
ATOM 1549 C C . ASN A 1 197 ? -10.233 16.498 17.942 1.00 90.81 197 ASN A C 1
ATOM 1551 O O . ASN A 1 197 ? -9.262 16.176 17.262 1.00 90.81 197 ASN A O 1
ATOM 1555 N N . ALA A 1 198 ? -11.441 16.649 17.392 1.00 86.31 198 ALA A N 1
ATOM 1556 C CA . ALA A 1 198 ? -11.699 16.378 15.975 1.00 86.31 198 ALA A CA 1
ATOM 1557 C C . ALA A 1 198 ? -10.946 17.319 15.010 1.00 86.31 198 ALA A C 1
ATOM 1559 O O . ALA A 1 198 ? -10.502 16.870 13.958 1.00 86.31 198 ALA A O 1
ATOM 1560 N N . GLU A 1 199 ? -10.782 18.598 15.362 1.00 88.38 199 GLU A N 1
ATOM 1561 C CA . GLU A 1 199 ? -10.057 19.572 14.530 1.00 88.38 199 GLU A CA 1
ATOM 1562 C C . GLU A 1 199 ? -8.551 19.280 14.533 1.00 88.38 199 GLU A C 1
ATOM 1564 O O . GLU A 1 199 ? -7.908 19.273 13.484 1.00 88.38 199 GLU A O 1
ATOM 1569 N N . GLU A 1 200 ? -8.000 18.968 15.707 1.00 93.88 200 GLU A N 1
ATOM 1570 C CA . GLU A 1 200 ? -6.605 18.542 15.864 1.00 93.88 200 GLU A CA 1
ATOM 1571 C C . GLU A 1 200 ? -6.327 17.221 15.132 1.00 93.88 200 GLU A C 1
ATOM 1573 O O . GLU A 1 200 ? -5.278 17.068 14.506 1.00 93.88 200 GLU A O 1
ATOM 1578 N N . TYR A 1 201 ? -7.274 16.278 15.170 1.00 92.69 201 TYR A N 1
ATOM 1579 C CA . TYR A 1 201 ? -7.181 15.025 14.427 1.00 92.69 201 TYR A CA 1
ATOM 1580 C C . TYR A 1 201 ? -7.154 15.255 12.913 1.00 92.69 201 TYR A C 1
ATOM 1582 O O . TYR A 1 201 ? -6.325 14.660 12.227 1.00 92.69 201 TYR A O 1
ATOM 1590 N N . ASP A 1 202 ? -8.031 16.113 12.380 1.00 89.62 202 ASP A N 1
ATOM 1591 C CA . ASP A 1 202 ? -8.044 16.395 10.944 1.00 89.62 202 ASP A CA 1
ATOM 1592 C C . ASP A 1 202 ? -6.709 17.033 10.505 1.00 89.62 202 ASP A C 1
ATOM 1594 O O . ASP A 1 202 ? -6.161 16.622 9.483 1.00 89.62 202 ASP A O 1
ATOM 1598 N N . PHE A 1 203 ? -6.116 17.930 11.306 1.00 91.88 203 PHE A N 1
ATOM 1599 C CA . PHE A 1 203 ? -4.767 18.459 11.046 1.00 91.88 203 PHE A CA 1
ATOM 1600 C C . PHE A 1 203 ? -3.693 17.357 11.052 1.00 91.88 203 PHE A C 1
ATOM 1602 O O . PHE A 1 203 ? -2.892 17.262 10.119 1.00 91.88 203 PHE A O 1
ATOM 1609 N N . LEU A 1 204 ? -3.703 16.485 12.066 1.00 94.62 204 LEU A N 1
ATOM 1610 C CA . LEU A 1 204 ? -2.774 15.356 12.156 1.00 94.62 204 LEU A CA 1
ATOM 1611 C C . LEU A 1 204 ? -2.921 14.396 10.967 1.00 94.62 204 LEU A C 1
ATOM 1613 O O . LEU A 1 204 ? -1.925 13.872 10.464 1.00 94.62 204 LEU A O 1
ATOM 1617 N N . LEU A 1 205 ? -4.147 14.157 10.497 1.00 93.75 205 LEU A N 1
ATOM 1618 C CA . LEU A 1 205 ? -4.403 13.323 9.327 1.00 93.75 205 LEU A CA 1
ATOM 1619 C C . LEU A 1 205 ? -3.758 13.929 8.076 1.00 93.75 205 LEU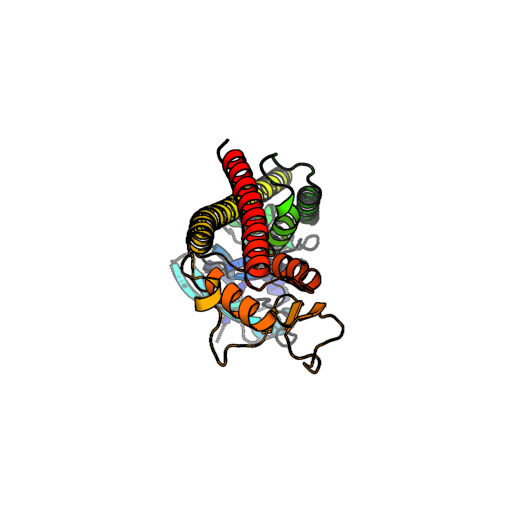 A C 1
ATOM 1621 O O . LEU A 1 205 ? -3.112 13.200 7.320 1.00 93.75 205 LEU A O 1
ATOM 1625 N N . GLU A 1 206 ? -3.894 15.240 7.860 1.00 92.06 206 GLU A N 1
ATOM 1626 C CA . GLU A 1 206 ? -3.225 15.921 6.746 1.00 92.06 206 GLU A CA 1
ATOM 1627 C C . GLU A 1 206 ? -1.699 15.790 6.843 1.00 92.06 206 GLU A C 1
ATOM 1629 O O . GLU A 1 206 ? -1.052 15.409 5.864 1.00 92.06 206 GLU A O 1
ATOM 1634 N N . GLU A 1 207 ? -1.119 16.016 8.026 1.00 91.75 207 GLU A N 1
ATOM 1635 C CA . GLU A 1 207 ? 0.321 15.862 8.252 1.00 91.75 207 GLU A CA 1
ATOM 1636 C C . GLU A 1 207 ? 0.792 14.425 7.987 1.00 91.75 207 GLU A C 1
ATOM 1638 O O . GLU A 1 207 ? 1.780 14.215 7.277 1.00 91.75 207 GLU A O 1
ATOM 1643 N N . THR A 1 208 ? 0.060 13.428 8.488 1.00 94.62 208 THR A N 1
ATOM 1644 C CA . THR A 1 208 ? 0.379 12.004 8.310 1.00 94.62 208 THR A CA 1
ATOM 1645 C C . THR A 1 208 ? 0.354 11.620 6.828 1.00 94.62 208 THR A C 1
ATOM 1647 O O . THR A 1 208 ? 1.271 10.952 6.339 1.00 94.62 208 THR A O 1
ATOM 1650 N N . VAL A 1 209 ? -0.656 12.082 6.080 1.00 92.44 209 VAL A N 1
ATOM 1651 C CA . VAL A 1 209 ? -0.767 11.868 4.627 1.00 92.44 209 VAL A CA 1
ATOM 1652 C C . VAL A 1 209 ? 0.410 12.514 3.895 1.00 92.44 209 VAL A C 1
ATOM 1654 O O . VAL A 1 209 ? 1.052 11.858 3.072 1.00 92.44 209 VAL A O 1
ATOM 1657 N N . CYS A 1 210 ? 0.726 13.772 4.208 1.00 88.44 210 CYS A N 1
ATOM 1658 C CA . CYS A 1 210 ? 1.829 14.510 3.595 1.00 88.44 210 CYS A CA 1
ATOM 1659 C C . CYS A 1 210 ? 3.198 13.901 3.923 1.00 88.44 210 CYS A C 1
ATOM 1661 O O . CYS A 1 210 ? 4.078 13.864 3.064 1.00 88.44 210 CYS A O 1
ATOM 1663 N N . SER A 1 211 ? 3.393 13.418 5.149 1.00 89.62 211 SER A N 1
ATOM 1664 C CA . SER A 1 211 ? 4.616 12.729 5.567 1.00 89.62 211 SER A CA 1
ATOM 1665 C C . SER A 1 211 ? 4.807 11.433 4.780 1.00 89.62 211 SER A C 1
ATOM 1667 O O . SER A 1 211 ? 5.821 11.258 4.107 1.00 89.62 211 SER A O 1
ATOM 1669 N N . ARG A 1 212 ? 3.774 10.582 4.726 1.00 92.31 212 ARG A N 1
ATOM 1670 C CA . ARG A 1 212 ? 3.822 9.329 3.962 1.00 92.31 212 ARG A CA 1
ATOM 1671 C C . ARG A 1 212 ? 4.055 9.563 2.467 1.00 92.31 212 ARG A C 1
ATOM 1673 O O . ARG A 1 212 ? 4.799 8.813 1.841 1.00 92.31 212 ARG A O 1
ATOM 1680 N N . ALA A 1 213 ? 3.433 10.594 1.896 1.00 88.38 213 ALA A N 1
ATOM 1681 C CA . ALA A 1 213 ? 3.631 10.950 0.495 1.00 88.38 213 ALA A CA 1
ATOM 1682 C C . ALA A 1 213 ? 5.079 11.389 0.211 1.00 88.38 213 ALA A C 1
ATOM 1684 O O . ALA A 1 213 ? 5.633 11.019 -0.825 1.00 88.38 213 ALA A O 1
ATOM 1685 N N . ARG A 1 214 ? 5.709 12.132 1.135 1.00 86.06 214 ARG A N 1
ATOM 1686 C CA . ARG A 1 214 ? 7.131 12.499 1.046 1.00 86.06 214 ARG A CA 1
ATOM 1687 C C . ARG A 1 214 ? 8.039 11.273 1.114 1.00 86.06 214 ARG A C 1
ATOM 1689 O O . ARG A 1 214 ? 8.925 11.160 0.272 1.00 86.06 214 ARG A O 1
ATOM 1696 N N . ASP A 1 215 ? 7.787 10.346 2.038 1.00 88.88 215 ASP A N 1
ATOM 1697 C CA . ASP A 1 215 ? 8.579 9.115 2.169 1.00 88.88 215 ASP A CA 1
ATOM 1698 C C . ASP A 1 215 ? 8.547 8.274 0.884 1.00 88.88 215 ASP A C 1
ATOM 1700 O O . ASP A 1 215 ? 9.591 7.853 0.388 1.00 88.88 215 ASP A O 1
ATOM 1704 N N . LEU A 1 216 ? 7.358 8.067 0.307 1.00 89.44 216 LEU A N 1
ATOM 1705 C CA . LEU A 1 216 ? 7.204 7.342 -0.959 1.00 89.44 216 LEU A CA 1
ATOM 1706 C C . LEU A 1 216 ? 7.876 8.073 -2.124 1.00 89.44 216 LEU A C 1
ATOM 1708 O O . LEU A 1 216 ? 8.552 7.450 -2.939 1.00 89.44 216 LEU A O 1
ATOM 1712 N N . SER A 1 217 ? 7.728 9.398 -2.193 1.00 83.94 217 SER A N 1
ATOM 1713 C CA . SER A 1 217 ? 8.399 10.200 -3.219 1.00 83.94 217 SER A CA 1
ATOM 1714 C C . SER A 1 217 ? 9.919 10.061 -3.135 1.00 83.94 217 SER A C 1
ATOM 1716 O O . SER A 1 217 ? 10.575 9.908 -4.162 1.00 83.94 217 SER A O 1
ATOM 1718 N N . TYR A 1 218 ? 10.477 10.070 -1.924 1.00 84.00 218 TYR A N 1
ATOM 1719 C CA . TYR A 1 218 ? 11.906 9.865 -1.707 1.00 84.00 218 TYR A CA 1
ATOM 1720 C C . TYR A 1 218 ? 12.354 8.460 -2.132 1.00 84.00 218 TYR A C 1
ATOM 1722 O O . TYR A 1 218 ? 13.391 8.303 -2.775 1.00 84.00 218 TYR A O 1
ATOM 1730 N N . GLN A 1 219 ? 11.554 7.431 -1.837 1.00 87.56 219 GLN A N 1
ATOM 1731 C CA . GLN A 1 219 ? 11.824 6.065 -2.294 1.00 87.56 219 GLN A CA 1
ATOM 1732 C C . GLN A 1 219 ? 11.850 5.969 -3.823 1.00 87.56 219 GLN A C 1
ATOM 1734 O O . GLN A 1 219 ? 12.778 5.383 -4.376 1.00 87.56 219 GLN A O 1
ATOM 1739 N N . TYR A 1 220 ? 10.893 6.587 -4.518 1.00 86.81 220 TYR A N 1
ATOM 1740 C CA . TYR A 1 220 ? 10.875 6.599 -5.984 1.00 86.81 220 TYR A CA 1
ATOM 1741 C C . TYR A 1 220 ? 12.077 7.336 -6.577 1.00 86.81 220 TYR A C 1
ATOM 1743 O O . TYR A 1 220 ? 12.644 6.889 -7.574 1.00 86.81 220 TYR A O 1
ATOM 1751 N N . GLU A 1 221 ? 12.501 8.441 -5.963 1.00 82.88 221 GLU A N 1
ATOM 1752 C CA . GLU A 1 221 ? 13.704 9.152 -6.392 1.00 82.88 221 GLU A CA 1
ATOM 1753 C C . GLU A 1 221 ? 14.964 8.299 -6.201 1.00 82.88 221 GLU A C 1
ATOM 1755 O O . GLU A 1 221 ? 15.819 8.253 -7.089 1.00 82.88 221 GLU A O 1
ATOM 1760 N N . MET A 1 222 ? 15.053 7.549 -5.102 1.00 84.88 222 MET A N 1
ATOM 1761 C CA . MET A 1 222 ? 16.147 6.608 -4.856 1.00 84.88 222 MET A CA 1
ATOM 1762 C C . MET A 1 222 ? 16.157 5.450 -5.867 1.00 84.88 222 MET A C 1
ATOM 1764 O O . MET A 1 222 ? 17.215 5.098 -6.396 1.00 84.88 222 MET A O 1
ATOM 1768 N N . GLU A 1 223 ? 14.988 4.878 -6.177 1.00 87.44 223 GLU A N 1
ATOM 1769 C CA . GLU A 1 223 ? 14.813 3.858 -7.222 1.00 87.44 223 GLU A CA 1
ATOM 1770 C C . GLU A 1 223 ? 15.271 4.387 -8.588 1.00 87.44 223 GLU A C 1
ATOM 1772 O O . GLU A 1 223 ? 16.079 3.746 -9.265 1.00 87.44 223 GLU A O 1
ATOM 1777 N N . ARG A 1 224 ? 14.809 5.587 -8.971 1.00 85.38 224 ARG A N 1
ATOM 1778 C CA . ARG A 1 224 ? 15.187 6.238 -10.233 1.00 85.38 224 ARG A CA 1
ATOM 1779 C C . ARG A 1 224 ? 16.686 6.487 -10.293 1.00 85.38 224 ARG A C 1
ATOM 1781 O O . ARG A 1 224 ? 17.313 6.124 -11.281 1.00 85.38 224 ARG A O 1
ATOM 1788 N N . THR A 1 225 ? 17.260 7.077 -9.248 1.00 87.50 225 THR A N 1
ATOM 1789 C CA . THR A 1 225 ? 18.696 7.385 -9.187 1.00 87.50 225 THR A CA 1
ATOM 1790 C C . THR A 1 225 ? 19.519 6.111 -9.327 1.00 87.50 225 THR A C 1
ATOM 1792 O O . THR A 1 225 ? 20.474 6.068 -10.098 1.00 87.50 225 THR A O 1
ATOM 1795 N N . THR A 1 226 ? 19.110 5.039 -8.645 1.00 89.12 226 THR A N 1
ATOM 1796 C CA . THR A 1 226 ? 19.773 3.734 -8.740 1.00 89.12 226 THR A CA 1
ATOM 1797 C C . THR A 1 226 ? 19.712 3.188 -10.168 1.00 89.12 226 THR A C 1
ATOM 1799 O O . THR A 1 226 ? 20.737 2.754 -10.692 1.00 89.12 226 THR A O 1
ATOM 1802 N N . SER A 1 227 ? 18.549 3.260 -10.827 1.00 88.88 227 SER A N 1
ATOM 1803 C CA . SER A 1 227 ? 18.395 2.846 -12.230 1.00 88.88 227 SER A CA 1
ATOM 1804 C C . SER A 1 227 ? 19.281 3.665 -13.170 1.00 88.88 227 SER A C 1
ATOM 1806 O O . SER A 1 227 ? 20.018 3.089 -13.965 1.00 88.88 227 SER A O 1
ATOM 1808 N N . LEU A 1 228 ? 19.269 4.995 -13.036 1.00 90.75 228 LEU A N 1
ATOM 1809 C CA . LEU A 1 228 ? 20.076 5.905 -13.851 1.00 90.75 228 LEU A CA 1
ATOM 1810 C C . LEU A 1 228 ? 21.574 5.620 -13.707 1.00 90.75 228 LEU A C 1
ATOM 1812 O O . LEU A 1 228 ? 22.287 5.580 -14.703 1.00 90.75 228 LEU A O 1
ATOM 1816 N N . VAL A 1 229 ? 22.062 5.365 -12.489 1.00 92.44 229 VAL A N 1
ATOM 1817 C CA . VAL A 1 229 ? 23.473 5.012 -12.259 1.00 92.44 229 VAL A CA 1
ATOM 1818 C C . VAL A 1 229 ? 23.836 3.690 -12.943 1.00 92.44 229 VAL A C 1
ATOM 1820 O O . VAL A 1 229 ? 24.906 3.589 -13.549 1.00 92.44 229 VAL A O 1
ATOM 1823 N N . VAL A 1 230 ? 22.964 2.679 -12.869 1.00 91.75 230 VAL A N 1
ATOM 1824 C CA . VAL A 1 230 ? 23.181 1.388 -13.542 1.00 91.75 230 VAL A CA 1
ATOM 1825 C C . VAL A 1 230 ? 23.246 1.577 -15.058 1.00 91.75 230 VAL A C 1
ATOM 1827 O O . VAL A 1 230 ? 24.204 1.113 -15.683 1.00 91.75 230 VAL A O 1
ATOM 1830 N N . ASP A 1 231 ? 22.290 2.309 -15.633 1.00 92.25 231 ASP A N 1
ATOM 1831 C CA . ASP A 1 231 ? 22.246 2.599 -17.067 1.00 92.25 231 ASP A CA 1
ATOM 1832 C C . ASP A 1 231 ? 23.445 3.449 -17.515 1.00 92.25 231 ASP A C 1
ATOM 1834 O O . ASP A 1 231 ? 24.072 3.134 -18.524 1.00 92.25 231 ASP A O 1
ATOM 1838 N N . TYR A 1 232 ? 23.854 4.459 -16.740 1.00 94.00 232 TYR A N 1
ATOM 1839 C CA . TYR A 1 232 ? 25.036 5.282 -17.026 1.00 94.00 232 TYR A CA 1
ATOM 1840 C C . TYR A 1 232 ? 26.308 4.428 -17.118 1.00 94.00 232 TYR A C 1
ATOM 1842 O O . TYR A 1 232 ? 27.071 4.511 -18.088 1.00 94.00 232 TYR A O 1
ATOM 1850 N N . VAL A 1 233 ? 26.542 3.559 -16.125 1.00 94.38 233 VAL A N 1
ATOM 1851 C CA . VAL A 1 233 ? 27.710 2.661 -16.097 1.00 94.38 233 VAL A CA 1
ATOM 1852 C C . VAL A 1 233 ? 27.646 1.650 -17.241 1.00 94.38 233 VAL A C 1
ATOM 1854 O O . VAL A 1 233 ? 28.670 1.381 -17.881 1.00 94.38 233 VAL A O 1
ATOM 1857 N N . GLY A 1 234 ? 26.461 1.101 -17.513 1.00 94.25 234 GLY A N 1
ATOM 1858 C CA . GLY A 1 234 ? 26.234 0.182 -18.620 1.00 94.25 234 GLY A CA 1
ATOM 1859 C C . GLY A 1 234 ? 26.519 0.832 -19.974 1.00 94.25 234 GLY A C 1
ATOM 1860 O O . GLY A 1 234 ? 27.269 0.270 -20.772 1.00 94.25 234 GLY A O 1
ATOM 1861 N N . LEU A 1 235 ? 26.010 2.043 -20.212 1.00 95.38 235 LEU A N 1
ATOM 1862 C CA . LEU A 1 235 ? 26.231 2.806 -21.442 1.00 95.38 235 LEU A CA 1
ATOM 1863 C C . LEU A 1 235 ? 27.702 3.181 -21.600 1.00 95.38 235 LEU A C 1
ATOM 1865 O O . LEU A 1 235 ? 28.258 3.021 -22.680 1.00 95.38 235 LEU A O 1
ATOM 1869 N N . THR A 1 236 ? 28.384 3.546 -20.514 1.00 95.81 236 THR A N 1
ATOM 1870 C CA . THR A 1 236 ? 29.834 3.805 -20.531 1.00 95.81 236 THR A CA 1
ATOM 1871 C C . THR A 1 236 ? 30.637 2.573 -20.972 1.00 95.81 236 THR A C 1
ATOM 1873 O O . THR A 1 236 ? 31.666 2.685 -21.643 1.00 95.81 236 THR A O 1
ATOM 1876 N N . ARG A 1 237 ? 30.218 1.362 -20.576 1.00 96.44 237 ARG A N 1
ATOM 1877 C CA . ARG A 1 237 ? 30.842 0.107 -21.041 1.00 96.44 237 ARG A CA 1
ATOM 1878 C C . ARG A 1 237 ? 30.451 -0.202 -22.485 1.00 96.44 237 ARG A C 1
ATOM 1880 O O . ARG A 1 237 ? 31.307 -0.606 -23.266 1.00 96.44 237 ARG A O 1
ATOM 1887 N N . PHE A 1 238 ? 29.187 0.013 -22.835 1.00 96.31 238 PHE A N 1
ATOM 1888 C CA . PHE A 1 238 ? 28.646 -0.240 -24.165 1.00 96.31 238 PHE A CA 1
ATOM 1889 C C . PHE A 1 238 ? 29.283 0.660 -25.236 1.00 96.31 238 PHE A C 1
ATOM 1891 O O . PHE A 1 238 ? 29.680 0.165 -26.284 1.00 96.31 238 PHE A O 1
ATOM 1898 N N . LEU A 1 239 ? 29.493 1.947 -24.951 1.00 96.12 239 LEU A N 1
ATOM 1899 C CA . LEU A 1 239 ? 30.181 2.883 -25.846 1.00 96.12 239 LEU A CA 1
ATOM 1900 C C . LEU A 1 239 ? 31.625 2.447 -26.129 1.00 96.12 239 LEU A C 1
ATOM 1902 O O . LEU A 1 239 ? 32.029 2.380 -27.288 1.00 96.12 239 LEU A O 1
ATOM 1906 N N . ARG A 1 240 ? 32.374 2.032 -25.096 1.00 96.06 240 ARG A N 1
ATOM 1907 C CA . ARG A 1 240 ? 33.721 1.450 -25.263 1.00 96.06 240 ARG A CA 1
ATOM 1908 C C . ARG A 1 240 ? 33.705 0.172 -26.104 1.00 96.06 240 ARG A C 1
ATOM 1910 O O . ARG A 1 240 ? 34.621 -0.065 -26.889 1.00 96.06 240 ARG A O 1
ATOM 1917 N N . HIS A 1 241 ? 32.670 -0.654 -25.952 1.00 95.69 241 HIS A N 1
ATOM 1918 C CA . HIS A 1 241 ? 32.484 -1.853 -26.773 1.00 95.69 241 HIS A CA 1
ATOM 1919 C C . HIS A 1 241 ? 32.240 -1.499 -28.246 1.00 95.69 241 HIS A C 1
ATOM 1921 O O . HIS A 1 241 ? 32.889 -2.067 -29.121 1.00 95.69 241 HIS A O 1
ATOM 1927 N N . ILE A 1 242 ? 31.385 -0.511 -28.533 1.00 95.31 242 ILE A N 1
ATOM 1928 C CA . ILE A 1 242 ? 31.164 -0.016 -29.901 1.00 95.31 242 ILE A CA 1
ATOM 1929 C C . ILE A 1 242 ? 32.467 0.507 -30.511 1.00 95.31 242 ILE A C 1
ATOM 1931 O O . ILE A 1 242 ? 32.787 0.166 -31.649 1.00 95.31 242 ILE A O 1
ATOM 1935 N N . GLU A 1 243 ? 33.245 1.297 -29.767 1.00 95.75 243 GLU A N 1
ATOM 1936 C CA . GLU A 1 243 ? 34.546 1.792 -30.230 1.00 95.75 243 GLU A CA 1
ATOM 1937 C C . GLU A 1 243 ? 35.511 0.649 -30.557 1.00 95.75 243 GLU A C 1
ATOM 1939 O O . GLU A 1 243 ? 36.146 0.667 -31.612 1.00 95.75 243 GLU A O 1
ATOM 1944 N N . SER A 1 244 ? 35.562 -0.386 -29.712 1.00 95.25 244 SER A N 1
ATOM 1945 C CA . SER A 1 244 ? 36.361 -1.585 -29.977 1.00 95.25 244 SER A CA 1
ATOM 1946 C C . SER A 1 244 ? 35.920 -2.302 -31.256 1.00 95.25 244 SER A C 1
ATOM 1948 O O . SER A 1 244 ? 36.771 -2.714 -32.043 1.00 95.25 244 SER A O 1
ATOM 1950 N N . LEU A 1 245 ? 34.612 -2.417 -31.511 1.00 94.94 245 LEU A N 1
ATOM 1951 C CA . LEU A 1 245 ? 34.098 -2.993 -32.757 1.00 94.94 245 LEU A CA 1
ATOM 1952 C C . LEU A 1 245 ? 34.468 -2.134 -33.973 1.00 94.94 245 LEU A C 1
ATOM 1954 O O . LEU A 1 245 ? 34.912 -2.679 -34.979 1.00 94.94 245 LEU A O 1
ATOM 1958 N N . LYS A 1 246 ? 34.355 -0.804 -33.880 1.00 94.56 246 LYS A N 1
ATOM 1959 C CA . LYS A 1 246 ? 34.719 0.123 -34.969 1.00 94.56 246 LYS A CA 1
ATOM 1960 C C . LYS A 1 246 ? 36.206 0.062 -35.338 1.00 94.56 246 LYS A C 1
ATOM 1962 O O . LYS A 1 246 ? 36.548 0.357 -36.477 1.00 94.56 246 LYS A O 1
ATOM 1967 N N . GLN A 1 247 ? 37.076 -0.316 -34.400 1.00 94.06 247 GLN A N 1
ATOM 1968 C CA . GLN A 1 247 ? 38.521 -0.462 -34.620 1.00 94.06 247 GLN A CA 1
ATOM 1969 C C . GLN A 1 247 ? 38.925 -1.818 -35.223 1.00 94.06 247 GLN A C 1
ATOM 1971 O O . GLN A 1 247 ? 40.085 -2.002 -35.588 1.00 94.06 247 GLN A O 1
ATOM 1976 N N . LYS A 1 248 ? 38.006 -2.786 -35.334 1.00 93.69 248 LYS A N 1
ATOM 1977 C CA . LYS A 1 248 ? 38.307 -4.104 -35.905 1.00 93.69 248 LYS A CA 1
ATOM 1978 C C . LYS A 1 248 ? 38.286 -4.076 -37.431 1.00 93.69 248 LYS A C 1
ATOM 1980 O O . LYS A 1 248 ? 37.219 -4.032 -38.036 1.00 93.69 248 LYS A O 1
ATOM 1985 N N . GLU A 1 249 ? 39.459 -4.229 -38.042 1.00 88.81 249 GLU A N 1
ATOM 1986 C CA . GLU A 1 249 ? 39.617 -4.267 -39.505 1.00 88.81 249 GLU A CA 1
ATOM 1987 C C . GLU A 1 249 ? 38.812 -5.399 -40.172 1.00 88.81 249 GLU A C 1
ATOM 1989 O O . GLU A 1 249 ? 38.201 -5.183 -41.212 1.00 88.81 249 GLU A O 1
ATOM 1994 N N . ASN A 1 250 ? 38.721 -6.574 -39.536 1.00 91.19 250 ASN A N 1
ATOM 1995 C CA . ASN A 1 250 ? 38.046 -7.757 -40.095 1.00 91.19 250 ASN A CA 1
ATOM 1996 C C . ASN A 1 250 ? 36.640 -7.996 -39.512 1.00 91.19 250 ASN A C 1
ATOM 1998 O O . ASN A 1 250 ? 36.156 -9.129 -39.494 1.00 91.19 250 ASN A O 1
ATOM 2002 N N . LEU A 1 251 ? 35.974 -6.958 -38.987 1.00 93.19 251 LEU A N 1
ATOM 2003 C CA . LEU A 1 251 ? 34.678 -7.123 -38.316 1.00 93.19 251 LEU A CA 1
ATOM 2004 C C . LEU A 1 251 ? 33.616 -7.748 -39.233 1.00 93.19 251 LEU A C 1
ATOM 2006 O O . LEU A 1 251 ? 32.905 -8.653 -38.810 1.00 93.19 251 LEU A O 1
ATOM 2010 N N . VAL A 1 252 ? 33.501 -7.286 -40.480 1.00 93.31 252 VAL A N 1
ATOM 2011 C CA . VAL A 1 252 ? 32.508 -7.816 -41.433 1.00 93.31 252 VAL A CA 1
ATOM 2012 C C . VAL A 1 252 ? 32.725 -9.303 -41.698 1.00 93.31 252 VAL A C 1
ATOM 2014 O O . VAL A 1 252 ? 31.750 -10.050 -41.767 1.00 93.31 252 VAL A O 1
ATOM 2017 N N . ASP A 1 253 ? 33.978 -9.745 -41.792 1.00 92.44 253 ASP A N 1
ATOM 2018 C CA . ASP A 1 253 ? 34.308 -11.154 -42.000 1.00 92.44 253 ASP A CA 1
ATOM 2019 C C . ASP A 1 253 ? 33.986 -11.997 -40.759 1.00 92.44 253 ASP A C 1
ATOM 2021 O O . ASP A 1 253 ? 33.399 -13.069 -40.892 1.00 92.44 253 ASP A O 1
ATOM 2025 N N . GLU A 1 254 ? 34.259 -11.491 -39.546 1.00 91.19 254 GLU A N 1
ATOM 2026 C CA . GLU A 1 254 ? 33.836 -12.137 -38.289 1.00 91.19 254 GLU A CA 1
ATOM 2027 C C . GLU A 1 254 ? 32.306 -12.302 -38.206 1.00 91.19 254 GLU A C 1
ATOM 2029 O O . GLU A 1 254 ? 31.808 -13.273 -37.634 1.00 91.19 254 GLU A O 1
ATOM 2034 N N . LEU A 1 255 ? 31.549 -11.349 -38.758 1.00 91.50 255 LEU A N 1
ATOM 2035 C CA . LEU A 1 255 ? 30.085 -11.366 -38.750 1.00 91.50 255 LEU A CA 1
ATOM 2036 C C . LEU A 1 255 ? 29.486 -12.263 -39.844 1.00 91.50 255 LEU A C 1
ATOM 2038 O O . LEU A 1 255 ? 28.297 -12.583 -39.781 1.00 91.50 255 LEU A O 1
ATOM 2042 N N . ARG A 1 256 ? 30.266 -12.696 -40.840 1.00 88.06 256 ARG A N 1
ATOM 2043 C CA . ARG A 1 256 ? 29.825 -13.631 -41.886 1.00 88.06 256 ARG A CA 1
ATOM 2044 C C . ARG A 1 256 ? 29.950 -15.069 -41.391 1.00 88.06 256 ARG A C 1
ATOM 2046 O O . ARG A 1 256 ? 30.850 -15.808 -41.777 1.00 88.06 256 ARG A O 1
ATOM 2053 N N . VAL A 1 257 ? 29.014 -15.482 -40.540 1.00 78.00 257 VAL A N 1
ATOM 2054 C CA . VAL A 1 257 ? 28.962 -16.852 -40.009 1.00 78.00 257 VAL A CA 1
ATOM 2055 C C . VAL A 1 257 ? 28.050 -17.730 -40.883 1.00 78.00 257 VAL A C 1
ATOM 2057 O O . VAL A 1 257 ? 26.847 -17.445 -40.971 1.00 78.00 257 VAL A O 1
ATOM 2060 N N . PRO A 1 258 ? 28.565 -18.808 -41.512 1.00 69.44 258 PRO A N 1
ATOM 2061 C CA . PRO A 1 258 ? 27.747 -19.744 -42.285 1.00 69.44 258 PRO A CA 1
ATOM 2062 C C . PRO A 1 258 ? 26.660 -20.397 -41.419 1.00 69.44 258 PRO A C 1
ATOM 2064 O O . PRO A 1 258 ? 26.948 -20.877 -40.325 1.00 69.44 258 PRO A O 1
ATOM 2067 N N . GLY A 1 259 ? 25.412 -20.423 -41.900 1.00 66.31 259 GLY A N 1
ATOM 2068 C CA . GLY A 1 259 ? 24.279 -21.022 -41.176 1.00 66.31 259 GLY A CA 1
ATOM 2069 C C . GLY A 1 259 ? 23.770 -20.212 -39.974 1.00 66.31 259 GLY A C 1
ATOM 2070 O O . GLY A 1 259 ? 23.073 -20.761 -39.124 1.00 66.31 259 GLY A O 1
ATOM 2071 N N . SER A 1 260 ? 24.131 -18.927 -39.873 1.00 66.31 260 SER A N 1
ATOM 2072 C CA . SER A 1 260 ? 23.612 -18.021 -38.839 1.00 66.31 260 SER A CA 1
ATOM 2073 C C . SER A 1 260 ? 22.130 -17.678 -39.039 1.00 66.31 260 SER A C 1
ATOM 2075 O O . SER A 1 260 ? 21.569 -17.881 -40.112 1.00 66.31 260 SER A O 1
ATOM 2077 N N . THR A 1 261 ? 21.479 -17.179 -37.980 1.00 69.81 261 THR A N 1
ATOM 2078 C CA . THR A 1 261 ? 20.082 -16.725 -38.046 1.00 69.81 261 THR A CA 1
ATOM 2079 C C . THR A 1 261 ? 19.921 -15.649 -39.113 1.00 69.81 261 THR A C 1
ATOM 2081 O O . THR A 1 261 ? 20.638 -14.650 -39.097 1.00 69.81 261 THR A O 1
ATOM 2084 N N . ASN A 1 262 ? 18.938 -15.833 -39.987 1.00 80.19 262 ASN A N 1
ATOM 2085 C CA . ASN A 1 262 ? 18.660 -14.936 -41.105 1.00 80.19 262 ASN A CA 1
ATOM 2086 C C . ASN A 1 262 ? 17.801 -13.719 -40.730 1.00 80.19 262 ASN A C 1
ATOM 2088 O O . ASN A 1 262 ? 17.397 -12.970 -41.617 1.00 80.19 262 ASN A O 1
ATOM 2092 N N . GLU A 1 263 ? 17.508 -13.522 -39.441 1.00 91.56 263 GLU A N 1
ATOM 2093 C CA . GLU A 1 263 ? 16.618 -12.455 -38.991 1.00 91.56 263 GLU A CA 1
ATOM 2094 C C . GLU A 1 263 ? 17.043 -11.792 -37.674 1.00 91.56 263 GLU A C 1
ATOM 2096 O O . GLU A 1 263 ? 17.640 -12.420 -36.792 1.00 91.56 263 GLU A O 1
ATOM 2101 N N . VAL A 1 264 ? 16.690 -10.511 -37.553 1.00 91.69 264 VAL A N 1
ATOM 2102 C CA . VAL A 1 264 ? 16.589 -9.756 -36.299 1.00 91.69 264 VAL A CA 1
ATOM 2103 C C . VAL A 1 264 ? 15.107 -9.498 -36.062 1.00 91.69 264 VAL A C 1
ATOM 2105 O O . VAL A 1 264 ? 14.457 -8.873 -36.895 1.00 91.69 264 VAL A O 1
ATOM 2108 N N . ALA A 1 265 ? 14.570 -9.962 -34.936 1.00 90.50 265 ALA A N 1
ATOM 2109 C CA . ALA A 1 265 ? 13.165 -9.768 -34.599 1.00 90.50 265 ALA A CA 1
ATOM 2110 C C . ALA A 1 265 ? 12.998 -9.339 -33.139 1.00 90.50 265 ALA A C 1
ATOM 2112 O O . ALA A 1 265 ? 13.604 -9.910 -32.229 1.00 90.50 265 ALA A O 1
ATOM 2113 N N . GLY A 1 266 ? 12.156 -8.335 -32.908 1.00 88.31 266 GLY A N 1
ATOM 2114 C CA . GLY A 1 266 ? 11.833 -7.843 -31.574 1.00 88.31 266 GLY A CA 1
ATOM 2115 C C . GLY A 1 266 ? 11.177 -6.469 -31.610 1.00 88.31 266 GLY A C 1
ATOM 2116 O O . GLY A 1 266 ? 11.337 -5.726 -32.568 1.00 88.31 266 GLY A O 1
ATOM 2117 N N . LEU A 1 267 ? 10.435 -6.127 -30.551 1.00 85.38 267 LEU A N 1
ATOM 2118 C CA . LEU A 1 267 ? 9.769 -4.820 -30.404 1.00 85.38 267 LEU A CA 1
ATOM 2119 C C . LEU A 1 267 ? 8.831 -4.446 -31.572 1.00 85.38 267 LEU A C 1
ATOM 2121 O O . LEU A 1 267 ? 8.635 -3.273 -31.848 1.00 85.38 267 LEU A O 1
ATOM 2125 N N . GLY A 1 268 ? 8.237 -5.439 -32.242 1.00 89.50 268 GLY A N 1
ATOM 2126 C CA . GLY A 1 268 ? 7.357 -5.213 -33.394 1.00 89.50 268 GLY A CA 1
ATOM 2127 C C . GLY A 1 268 ? 8.087 -5.010 -34.728 1.00 89.50 268 GLY A C 1
ATOM 2128 O O . GLY A 1 268 ? 7.426 -4.818 -35.742 1.00 89.50 268 GLY A O 1
ATOM 2129 N N . VAL A 1 269 ? 9.420 -5.101 -34.756 1.00 94.06 269 VAL A N 1
ATOM 2130 C CA . VAL A 1 269 ? 10.240 -5.034 -35.974 1.00 94.06 269 VAL A CA 1
ATOM 2131 C C . VAL A 1 269 ? 10.736 -6.431 -36.347 1.00 94.06 269 VAL A C 1
ATOM 2133 O O . VAL A 1 269 ? 11.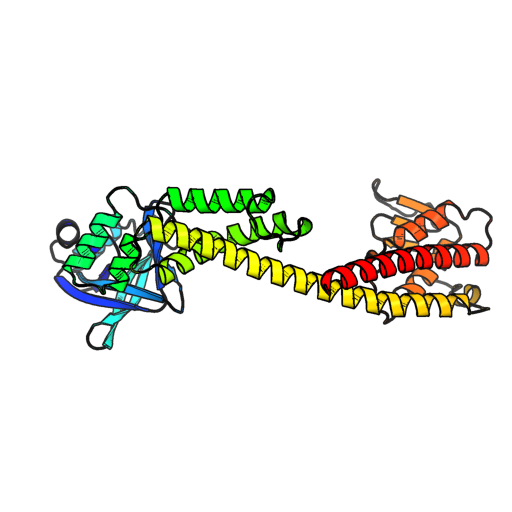151 -7.204 -35.477 1.00 94.06 269 VAL A O 1
ATOM 2136 N N . ILE A 1 270 ? 10.718 -6.744 -37.643 1.00 95.00 270 ILE A N 1
ATOM 2137 C CA . ILE A 1 270 ? 11.316 -7.950 -38.224 1.00 95.00 270 ILE A CA 1
ATOM 2138 C C . ILE A 1 270 ? 12.175 -7.535 -39.420 1.00 95.00 270 ILE A C 1
ATOM 2140 O O . ILE A 1 270 ? 11.655 -7.026 -40.409 1.00 95.00 270 ILE A O 1
ATOM 2144 N N . ILE A 1 271 ? 13.479 -7.796 -39.343 1.00 96.00 271 ILE A N 1
ATOM 2145 C CA . ILE A 1 271 ? 14.438 -7.619 -40.438 1.00 96.00 271 ILE A CA 1
ATOM 2146 C C . ILE A 1 271 ? 14.887 -9.009 -40.877 1.00 96.00 271 ILE A C 1
ATOM 2148 O O . ILE A 1 271 ? 15.490 -9.728 -40.081 1.00 96.00 271 ILE A O 1
ATOM 2152 N N . THR A 1 272 ? 14.603 -9.399 -42.117 1.00 94.62 272 THR A N 1
ATOM 2153 C CA . THR A 1 272 ? 14.869 -10.750 -42.643 1.00 94.62 272 THR A CA 1
ATOM 2154 C C . THR A 1 272 ? 15.364 -10.705 -44.087 1.00 94.62 272 THR A C 1
ATOM 2156 O O . THR A 1 272 ? 15.184 -9.705 -44.770 1.00 94.62 272 THR A O 1
ATOM 2159 N N . ASN A 1 273 ? 15.992 -11.773 -44.576 1.00 92.00 273 ASN A N 1
ATOM 2160 C CA . ASN A 1 273 ? 16.251 -11.962 -46.010 1.00 92.00 273 ASN A CA 1
ATOM 2161 C C . ASN A 1 273 ? 15.258 -12.939 -46.666 1.00 92.00 273 ASN A C 1
ATOM 2163 O O . ASN A 1 273 ? 15.379 -13.220 -47.857 1.00 92.00 273 ASN A O 1
ATOM 2167 N N . ASP A 1 274 ? 14.291 -13.451 -45.899 1.00 92.56 274 ASP A N 1
ATOM 2168 C CA . ASP A 1 274 ? 13.235 -14.338 -46.375 1.00 92.56 274 ASP A CA 1
ATOM 2169 C C . ASP A 1 274 ? 11.941 -13.544 -46.637 1.00 92.56 274 ASP A C 1
ATOM 2171 O O . ASP A 1 274 ? 11.222 -13.210 -45.689 1.00 92.56 274 ASP A O 1
ATOM 2175 N N . PRO A 1 275 ? 11.599 -13.249 -47.905 1.00 90.62 275 PRO A N 1
ATOM 2176 C CA . PRO A 1 275 ? 10.364 -12.542 -48.235 1.00 90.62 275 PRO A CA 1
ATOM 2177 C C . PRO A 1 275 ? 9.097 -13.350 -47.915 1.00 90.62 275 PRO A C 1
ATOM 2179 O O . PRO A 1 275 ? 8.018 -12.768 -47.850 1.00 90.62 275 PRO A O 1
ATOM 2182 N N . ALA A 1 276 ? 9.203 -14.672 -47.732 1.00 91.94 276 ALA A N 1
ATOM 2183 C CA . ALA A 1 276 ? 8.081 -15.552 -47.411 1.00 91.94 276 ALA A CA 1
ATOM 2184 C C . ALA A 1 276 ? 7.869 -15.736 -45.897 1.00 91.94 276 ALA A C 1
ATOM 2186 O O . ALA A 1 276 ? 6.976 -16.478 -45.485 1.00 91.94 276 ALA A O 1
ATOM 2187 N N . ARG A 1 277 ? 8.666 -15.063 -45.061 1.00 91.06 277 ARG A N 1
ATOM 2188 C CA . ARG A 1 277 ? 8.571 -15.135 -43.603 1.00 91.06 277 ARG A CA 1
ATOM 2189 C C . ARG A 1 277 ? 7.194 -14.678 -43.108 1.00 91.06 277 ARG A C 1
ATOM 2191 O O . ARG A 1 277 ? 6.814 -13.522 -43.284 1.00 91.06 277 ARG A O 1
ATOM 2198 N N . GLU A 1 278 ? 6.472 -15.559 -42.413 1.00 90.19 278 GLU A N 1
ATOM 2199 C CA . GLU A 1 278 ? 5.173 -15.229 -41.803 1.00 90.19 278 GLU A CA 1
ATOM 2200 C C . GLU A 1 278 ? 5.298 -14.115 -40.751 1.00 90.19 278 GLU A C 1
ATOM 2202 O O . GLU A 1 278 ? 6.214 -14.137 -39.927 1.00 90.19 278 GLU A O 1
ATOM 2207 N N . HIS A 1 279 ? 4.367 -13.161 -40.742 1.00 89.88 279 HIS A N 1
ATOM 2208 C CA . HIS A 1 279 ? 4.336 -12.050 -39.788 1.00 89.88 279 HIS A CA 1
ATOM 2209 C C . HIS A 1 279 ? 2.910 -11.502 -39.612 1.00 89.88 279 HIS A C 1
ATOM 2211 O O . HIS A 1 279 ? 2.064 -11.645 -40.494 1.00 89.88 279 HIS A O 1
ATOM 2217 N N . GLY A 1 280 ? 2.638 -10.895 -38.452 1.00 89.88 280 GLY A N 1
ATOM 2218 C CA . GLY A 1 280 ? 1.386 -10.188 -38.186 1.00 89.88 280 GLY A CA 1
ATOM 2219 C C . GLY A 1 280 ? 1.315 -8.832 -38.907 1.00 89.88 280 GLY A C 1
ATOM 2220 O O . GLY A 1 280 ? 2.361 -8.256 -39.221 1.00 89.88 280 GLY A O 1
ATOM 2221 N N . PRO A 1 281 ? 0.104 -8.308 -39.169 1.00 87.31 281 PRO A N 1
ATOM 2222 C CA . PRO A 1 281 ? -0.101 -7.041 -39.881 1.00 87.31 281 PRO A CA 1
ATOM 2223 C C . PRO A 1 281 ? 0.434 -5.806 -39.136 1.00 87.31 281 PRO A C 1
ATOM 2225 O O . PRO A 1 281 ? 0.636 -4.761 -39.744 1.00 87.31 281 PRO A O 1
ATOM 2228 N N . GLU A 1 282 ? 0.650 -5.910 -37.828 1.00 90.31 282 GLU A N 1
ATOM 2229 C CA . GLU A 1 282 ? 1.195 -4.860 -36.965 1.00 90.31 282 GLU A CA 1
ATOM 2230 C C . GLU A 1 282 ? 2.729 -4.760 -36.971 1.00 90.31 282 GLU A C 1
ATOM 2232 O O . GLU A 1 282 ? 3.275 -3.823 -36.390 1.00 90.31 282 GLU A O 1
ATOM 2237 N N . HIS A 1 283 ? 3.436 -5.711 -37.591 1.00 91.25 283 HIS A N 1
ATOM 2238 C CA . HIS A 1 283 ? 4.897 -5.707 -37.601 1.00 91.25 283 HIS A CA 1
ATOM 2239 C C . HIS A 1 283 ? 5.473 -4.789 -38.685 1.00 91.25 283 HIS A C 1
ATOM 2241 O O . HIS A 1 283 ? 5.063 -4.834 -39.845 1.00 91.25 283 HIS A O 1
ATOM 2247 N N . ARG A 1 284 ? 6.518 -4.031 -38.333 1.00 94.25 284 ARG A N 1
ATOM 2248 C CA . ARG A 1 284 ? 7.402 -3.369 -39.302 1.00 94.25 284 ARG A CA 1
ATOM 2249 C C . ARG A 1 284 ? 8.287 -4.444 -39.944 1.00 94.25 284 ARG A C 1
ATOM 2251 O O . ARG A 1 284 ? 9.249 -4.904 -39.329 1.00 94.25 284 ARG A O 1
ATOM 2258 N N . PHE A 1 285 ? 7.906 -4.894 -41.140 1.00 95.06 285 PHE A N 1
ATOM 2259 C CA . PHE A 1 285 ? 8.536 -6.010 -41.854 1.00 95.06 285 PHE A CA 1
ATOM 2260 C C . PHE A 1 285 ? 9.485 -5.514 -42.953 1.00 95.06 285 PHE A C 1
ATOM 2262 O O . PHE A 1 285 ? 9.054 -4.868 -43.907 1.00 95.06 285 PHE A O 1
ATOM 2269 N N . ILE A 1 286 ? 10.777 -5.821 -42.817 1.00 95.69 286 ILE A N 1
ATOM 2270 C CA . ILE A 1 286 ? 11.858 -5.317 -43.673 1.00 95.69 286 ILE A CA 1
ATOM 2271 C C . ILE A 1 286 ? 12.607 -6.502 -44.288 1.00 95.69 286 ILE A C 1
ATOM 2273 O O . ILE A 1 286 ? 13.202 -7.310 -43.571 1.00 95.69 286 ILE A O 1
ATOM 2277 N N . VAL A 1 287 ? 12.600 -6.594 -45.622 1.00 94.38 287 VAL A N 1
ATOM 2278 C CA . VAL A 1 287 ? 13.290 -7.660 -46.367 1.00 94.38 287 VAL A CA 1
ATOM 2279 C C . VAL A 1 287 ? 14.567 -7.118 -47.001 1.00 94.38 287 VAL A C 1
ATOM 2281 O O . VAL A 1 287 ? 14.501 -6.305 -47.918 1.00 94.38 287 VAL A O 1
ATOM 2284 N N . VAL A 1 288 ? 15.728 -7.574 -46.529 1.00 94.50 288 VAL A N 1
ATOM 2285 C CA . VAL A 1 288 ? 17.047 -7.111 -46.986 1.00 94.50 288 VAL A CA 1
ATOM 2286 C C . VAL A 1 288 ? 18.068 -8.243 -47.032 1.00 94.50 288 VAL A C 1
ATOM 2288 O O . VAL A 1 288 ? 18.138 -9.079 -46.133 1.00 94.50 288 VAL A O 1
ATOM 2291 N N . GLU A 1 289 ? 18.934 -8.240 -48.048 1.00 91.94 289 GLU A N 1
ATOM 2292 C CA . GLU A 1 289 ? 19.994 -9.253 -48.202 1.00 91.94 289 GLU A CA 1
ATOM 2293 C C . GLU A 1 289 ? 20.980 -9.276 -47.020 1.00 91.94 289 GLU A C 1
ATOM 2295 O O . GLU A 1 289 ? 21.527 -10.325 -46.675 1.00 91.94 289 GLU A O 1
ATOM 2300 N N . HIS A 1 290 ? 21.154 -8.131 -46.351 1.00 93.38 290 HIS A N 1
ATOM 2301 C CA . HIS A 1 290 ? 22.066 -7.958 -45.220 1.00 93.38 290 HIS A CA 1
ATOM 2302 C C . HIS A 1 290 ? 21.519 -8.516 -43.895 1.00 93.38 290 HIS A C 1
ATOM 2304 O O . HIS A 1 290 ? 22.237 -8.519 -42.898 1.00 93.38 290 HIS A O 1
ATOM 2310 N N . ALA A 1 291 ? 20.286 -9.028 -43.835 1.00 93.38 291 ALA A N 1
ATOM 2311 C CA . ALA A 1 291 ? 19.685 -9.483 -42.575 1.00 93.38 291 ALA A CA 1
ATOM 2312 C C . ALA A 1 291 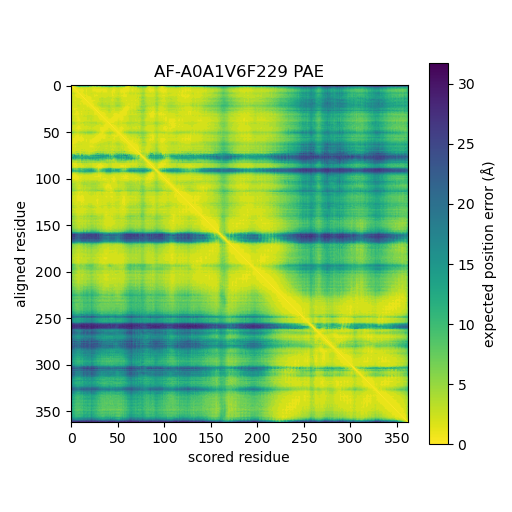? 20.547 -10.472 -41.750 1.00 93.38 291 ALA A C 1
ATOM 2314 O O . ALA A 1 291 ? 20.627 -10.292 -40.532 1.00 93.38 291 ALA A O 1
ATOM 2315 N N . PRO A 1 292 ? 21.285 -11.441 -42.339 1.00 92.81 292 PRO A N 1
ATOM 2316 C CA . PRO A 1 292 ? 22.169 -12.318 -41.564 1.00 92.81 292 PRO A CA 1
ATOM 2317 C C . PRO A 1 292 ? 23.329 -11.574 -40.886 1.00 92.81 292 PRO A C 1
ATOM 2319 O O . PRO A 1 292 ? 23.649 -11.842 -39.724 1.00 92.81 292 PRO A O 1
ATOM 2322 N N . ILE A 1 293 ? 23.956 -10.609 -41.577 1.00 93.44 293 ILE A N 1
ATOM 2323 C CA . ILE A 1 293 ? 25.052 -9.824 -40.988 1.00 93.44 293 ILE A CA 1
ATOM 2324 C C . ILE A 1 293 ? 24.521 -8.893 -39.893 1.00 93.44 293 ILE A C 1
ATOM 2326 O O . ILE A 1 293 ? 25.149 -8.764 -38.842 1.00 93.44 293 ILE A O 1
ATOM 2330 N N . LEU A 1 294 ? 23.322 -8.334 -40.087 1.00 94.50 294 LEU A N 1
ATOM 2331 C CA . LEU A 1 294 ? 22.612 -7.545 -39.082 1.00 94.50 294 LEU A CA 1
ATOM 2332 C C . LEU A 1 294 ? 22.287 -8.376 -37.836 1.00 94.50 294 LEU A C 1
ATOM 2334 O O . LEU A 1 294 ? 22.522 -7.922 -36.718 1.00 94.50 294 LEU A O 1
ATOM 2338 N N . ALA A 1 295 ? 21.840 -9.621 -38.006 1.00 93.69 295 ALA A N 1
ATOM 2339 C CA . ALA A 1 295 ? 21.563 -10.537 -36.902 1.00 93.69 295 ALA A CA 1
ATOM 2340 C C . ALA A 1 295 ? 22.807 -10.886 -36.082 1.00 93.69 295 ALA A C 1
ATOM 2342 O O . ALA A 1 295 ? 22.761 -10.922 -34.847 1.00 93.69 295 ALA A O 1
ATOM 2343 N N . ASN A 1 296 ? 23.937 -11.112 -36.751 1.00 93.62 296 ASN A N 1
ATOM 2344 C CA . ASN A 1 296 ? 25.206 -11.349 -36.069 1.00 93.62 296 ASN A CA 1
ATOM 2345 C C . ASN A 1 296 ? 25.714 -10.080 -35.370 1.00 93.62 296 ASN A C 1
ATOM 2347 O O . ASN A 1 296 ? 26.189 -10.168 -34.236 1.00 93.62 296 ASN A O 1
ATOM 2351 N N . LEU A 1 297 ? 25.563 -8.903 -35.989 1.00 94.62 297 LEU A N 1
ATOM 2352 C CA . LEU A 1 297 ? 25.949 -7.626 -35.387 1.00 94.62 297 LEU A CA 1
ATOM 2353 C C . LEU A 1 297 ? 25.103 -7.311 -34.148 1.00 94.62 297 LEU A C 1
ATOM 2355 O O . LEU A 1 297 ? 25.658 -6.953 -33.112 1.00 94.62 297 LEU A O 1
ATOM 2359 N N . TRP A 1 298 ? 23.786 -7.516 -34.218 1.00 93.75 298 TRP A N 1
ATOM 2360 C CA . TRP A 1 298 ? 22.869 -7.371 -33.085 1.00 93.75 298 TRP A CA 1
ATOM 2361 C C . TRP A 1 298 ? 23.305 -8.234 -31.897 1.00 93.75 298 TRP A C 1
AT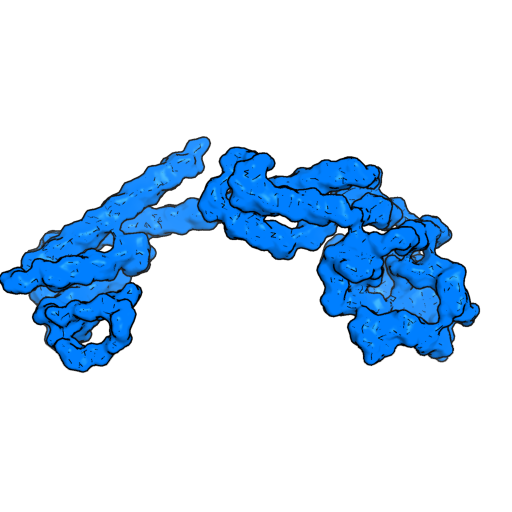OM 2363 O O . TRP A 1 298 ? 23.461 -7.743 -30.778 1.00 93.75 298 TRP A O 1
ATOM 2373 N N . ARG A 1 299 ? 23.589 -9.521 -32.143 1.00 90.88 299 ARG A N 1
ATOM 2374 C CA . ARG A 1 299 ? 24.115 -10.426 -31.111 1.00 90.88 299 ARG A CA 1
ATOM 2375 C C . ARG A 1 299 ? 25.446 -9.933 -30.550 1.00 90.88 299 ARG A C 1
ATOM 2377 O O . ARG A 1 299 ? 25.646 -9.939 -29.337 1.00 90.88 299 ARG A O 1
ATOM 2384 N N . ARG A 1 300 ? 26.354 -9.477 -31.415 1.00 91.88 300 ARG A N 1
ATOM 2385 C CA . ARG A 1 300 ? 27.676 -8.991 -31.007 1.00 91.88 300 ARG A CA 1
ATOM 2386 C C . ARG A 1 300 ? 27.606 -7.721 -30.165 1.00 91.88 300 ARG A C 1
ATOM 2388 O O . ARG A 1 300 ? 28.437 -7.564 -29.271 1.00 91.88 300 ARG A O 1
ATOM 2395 N N . LEU A 1 301 ? 26.641 -6.851 -30.442 1.00 92.62 301 LEU A N 1
ATOM 2396 C CA . LEU A 1 301 ? 26.402 -5.638 -29.676 1.00 92.62 301 LEU A CA 1
ATOM 2397 C C . LEU A 1 301 ? 25.800 -5.950 -28.310 1.00 92.62 301 LEU A C 1
ATOM 2399 O O . LEU A 1 301 ? 26.358 -5.480 -27.334 1.00 92.62 301 LEU A O 1
ATOM 2403 N N . PHE A 1 302 ? 24.729 -6.749 -28.230 1.00 90.50 302 PHE A N 1
ATOM 2404 C CA . PHE A 1 302 ? 23.885 -6.793 -27.025 1.00 90.50 302 PHE A CA 1
ATOM 2405 C C . PHE A 1 302 ? 24.013 -8.041 -26.143 1.00 90.50 302 PHE A C 1
ATOM 2407 O O . PHE A 1 302 ? 23.502 -8.047 -25.028 1.00 90.50 302 PHE A O 1
ATOM 2414 N N . PHE A 1 303 ? 24.671 -9.110 -26.602 1.00 85.31 303 PHE A N 1
ATOM 2415 C CA . PHE A 1 303 ? 24.814 -10.358 -25.833 1.00 85.31 303 PHE A CA 1
ATOM 2416 C C . PHE A 1 303 ? 26.178 -10.424 -25.119 1.00 85.31 303 PHE A C 1
ATOM 2418 O O . PHE A 1 303 ? 26.802 -11.480 -25.038 1.00 85.31 303 PHE A O 1
ATOM 2425 N N . GLN A 1 304 ? 26.674 -9.276 -24.650 1.00 78.31 304 GLN A N 1
ATOM 2426 C CA . GLN A 1 304 ? 27.937 -9.129 -23.918 1.00 78.31 304 GLN A CA 1
ATOM 2427 C C . GLN A 1 304 ? 27.670 -8.602 -22.495 1.00 78.31 304 GLN A C 1
ATOM 2429 O O . GLN A 1 304 ? 26.626 -8.012 -22.219 1.00 78.31 304 GLN A O 1
ATOM 2434 N N . GLU A 1 305 ? 28.632 -8.753 -21.582 1.00 77.25 305 GLU A N 1
ATOM 2435 C CA . GLU A 1 305 ? 28.513 -8.314 -20.178 1.00 77.25 305 GLU A CA 1
ATOM 2436 C C . GLU A 1 305 ? 28.711 -6.790 -19.985 1.00 77.25 305 GLU A C 1
ATOM 2438 O O . GLU A 1 305 ? 29.440 -6.337 -19.102 1.00 77.25 305 GLU A O 1
ATOM 2443 N N . HIS A 1 306 ? 28.067 -5.954 -20.807 1.00 83.44 306 HIS A N 1
ATOM 2444 C CA . HIS A 1 306 ? 27.992 -4.502 -20.560 1.00 83.44 306 HIS A CA 1
ATOM 2445 C C . HIS A 1 306 ? 26.758 -4.111 -19.733 1.00 83.44 306 HIS A C 1
ATOM 2447 O O . HIS A 1 306 ? 26.760 -3.040 -19.136 1.00 83.44 306 HIS A O 1
ATOM 2453 N N . GLY A 1 307 ? 25.736 -4.973 -19.652 1.00 79.50 307 GLY A N 1
ATOM 2454 C CA . GLY A 1 307 ? 24.559 -4.754 -18.801 1.00 79.50 307 GLY A CA 1
ATOM 2455 C C . GLY A 1 307 ? 23.521 -3.776 -19.363 1.00 79.50 307 GLY A C 1
ATOM 2456 O O . GLY A 1 307 ? 22.713 -3.269 -18.598 1.00 79.50 307 GLY A O 1
ATOM 2457 N N . ILE A 1 308 ? 23.526 -3.521 -20.678 1.00 87.00 308 ILE A N 1
ATOM 2458 C CA . ILE A 1 308 ? 22.532 -2.662 -21.347 1.00 87.00 308 ILE A CA 1
ATOM 2459 C C . ILE A 1 308 ? 21.516 -3.516 -22.085 1.00 87.00 308 ILE A C 1
ATOM 2461 O O . ILE A 1 308 ? 21.874 -4.383 -22.882 1.00 87.00 308 ILE A O 1
ATOM 2465 N N . SER A 1 309 ? 20.241 -3.236 -21.830 1.00 86.12 309 SER A N 1
ATOM 2466 C CA . SER A 1 309 ? 19.134 -3.830 -22.566 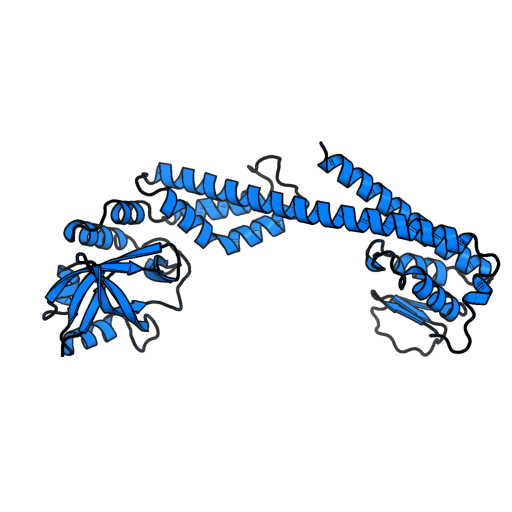1.00 86.12 309 SER A CA 1
ATOM 2467 C C . SER A 1 309 ? 19.030 -3.201 -23.959 1.00 86.12 309 SER A C 1
ATOM 2469 O O . SER A 1 309 ? 19.126 -1.980 -24.085 1.00 86.12 309 SER A O 1
ATOM 2471 N N . PRO A 1 310 ? 18.707 -3.976 -25.011 1.00 83.19 310 PRO A N 1
ATOM 2472 C CA . PRO A 1 310 ? 18.394 -3.416 -26.326 1.00 83.19 310 PRO A CA 1
ATOM 2473 C C . PRO A 1 310 ? 17.245 -2.390 -26.323 1.00 83.19 310 PRO A C 1
ATOM 2475 O O . PRO A 1 310 ? 17.080 -1.633 -27.278 1.00 83.19 310 PRO A O 1
ATOM 2478 N N . ARG A 1 311 ? 16.435 -2.370 -25.254 1.00 83.75 311 ARG A N 1
ATOM 2479 C CA . ARG A 1 311 ? 15.318 -1.435 -25.074 1.00 83.75 311 ARG A CA 1
ATOM 2480 C C . ARG A 1 311 ? 15.740 -0.066 -24.536 1.00 83.75 311 ARG A C 1
ATOM 2482 O O . ARG A 1 311 ? 14.964 0.865 -24.684 1.00 83.75 311 ARG A O 1
ATOM 2489 N N . THR A 1 312 ? 16.925 0.063 -23.933 1.00 82.38 312 THR A N 1
ATOM 2490 C CA . THR A 1 312 ? 17.337 1.288 -23.222 1.00 82.38 312 THR A CA 1
ATOM 2491 C C . THR A 1 312 ? 17.363 2.517 -24.137 1.00 82.38 312 THR A C 1
ATOM 2493 O O . THR A 1 312 ? 16.953 3.589 -23.710 1.00 82.38 312 THR A O 1
ATOM 2496 N N . CYS A 1 313 ? 17.771 2.363 -25.403 1.00 86.38 313 CYS A N 1
ATOM 2497 C CA . CYS A 1 313 ? 17.889 3.481 -26.352 1.00 86.38 313 CYS A CA 1
ATOM 2498 C C . CYS A 1 313 ? 17.132 3.250 -27.670 1.00 86.38 313 CYS A C 1
ATOM 2500 O O . CYS A 1 313 ? 17.533 3.787 -28.696 1.00 86.38 313 CYS A O 1
ATOM 2502 N N . ASN A 1 314 ? 16.088 2.411 -27.687 1.00 87.56 314 ASN A N 1
ATOM 2503 C CA . ASN A 1 314 ? 15.358 2.056 -28.918 1.00 87.56 314 ASN A CA 1
ATOM 2504 C C . ASN A 1 314 ? 16.269 1.564 -30.061 1.00 87.56 314 ASN A C 1
ATOM 2506 O O . ASN A 1 314 ? 16.032 1.850 -31.232 1.00 87.56 314 ASN A O 1
ATOM 2510 N N . PHE A 1 315 ? 17.311 0.791 -29.742 1.00 93.75 315 PHE A N 1
ATOM 2511 C CA . PHE A 1 315 ? 18.315 0.382 -30.731 1.00 93.75 315 PHE A CA 1
ATOM 2512 C C . PHE A 1 315 ? 17.740 -0.427 -31.903 1.00 93.75 315 PHE A C 1
ATOM 2514 O O . PHE A 1 315 ? 18.330 -0.439 -32.979 1.00 93.75 315 PHE A O 1
ATOM 2521 N N . MET A 1 316 ? 16.595 -1.093 -31.712 1.00 94.75 316 MET A N 1
ATOM 2522 C CA . MET A 1 316 ? 15.903 -1.799 -32.794 1.00 94.75 316 MET A CA 1
ATOM 2523 C C . MET A 1 316 ? 15.461 -0.854 -33.918 1.00 94.75 316 MET A C 1
ATOM 2525 O O . MET A 1 316 ? 15.570 -1.220 -35.084 1.00 94.75 316 MET A O 1
ATOM 2529 N N . GLU A 1 317 ? 15.033 0.367 -33.589 1.00 93.75 317 GLU A N 1
ATOM 2530 C CA . GLU A 1 317 ? 14.633 1.355 -34.597 1.00 93.75 317 GLU A CA 1
ATOM 2531 C C . GLU A 1 317 ? 15.834 1.802 -35.434 1.00 93.75 317 GLU A C 1
ATOM 2533 O O . GLU A 1 317 ? 15.744 1.835 -36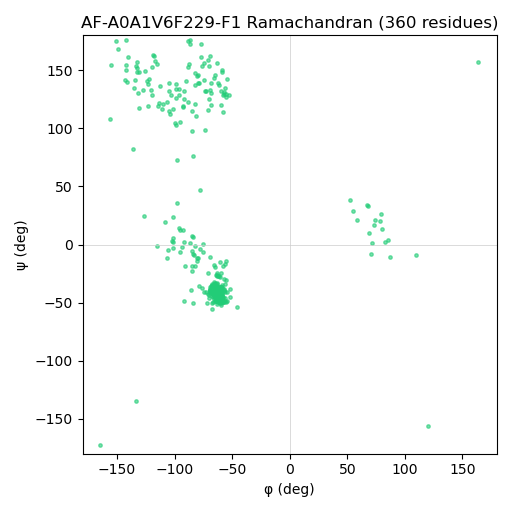.654 1.00 93.75 317 GLU A O 1
ATOM 2538 N N . ALA A 1 318 ? 17.006 2.007 -34.820 1.00 94.00 318 ALA A N 1
ATOM 2539 C CA . ALA A 1 318 ? 18.226 2.302 -35.579 1.00 94.00 318 ALA A CA 1
ATOM 2540 C C . ALA A 1 318 ? 18.595 1.180 -36.563 1.00 94.00 318 ALA A C 1
ATOM 2542 O O . ALA A 1 318 ? 19.050 1.448 -37.675 1.00 94.00 318 ALA A O 1
ATOM 2543 N N . PHE A 1 319 ? 18.394 -0.082 -36.172 1.00 95.88 319 PHE A N 1
ATOM 2544 C CA . PHE A 1 319 ? 18.586 -1.216 -37.075 1.00 95.88 319 PHE A CA 1
ATOM 2545 C C . PHE A 1 319 ? 17.565 -1.212 -38.219 1.00 95.88 319 PHE A C 1
ATOM 2547 O O . PHE A 1 319 ? 17.950 -1.446 -39.364 1.00 95.88 319 PHE A O 1
ATOM 2554 N N . ALA A 1 320 ? 16.296 -0.935 -37.917 1.00 95.75 320 ALA A N 1
ATOM 2555 C CA . ALA A 1 320 ? 15.218 -0.862 -38.898 1.00 95.75 320 ALA A CA 1
ATOM 2556 C C . ALA A 1 320 ? 15.465 0.250 -39.929 1.00 95.75 320 ALA A C 1
ATOM 2558 O O . ALA A 1 320 ? 15.449 -0.006 -41.132 1.00 95.75 320 ALA A O 1
ATOM 2559 N N . ASP A 1 321 ? 15.786 1.455 -39.460 1.00 96.00 321 ASP A N 1
ATOM 2560 C CA . ASP A 1 321 ? 15.999 2.631 -40.302 1.00 96.00 321 ASP A CA 1
ATOM 2561 C C . ASP A 1 321 ? 17.203 2.451 -41.235 1.00 96.00 321 ASP A C 1
ATOM 2563 O O . ASP A 1 321 ? 17.142 2.804 -42.416 1.00 96.00 321 ASP A O 1
ATOM 2567 N N . VAL A 1 322 ? 18.303 1.863 -40.749 1.00 95.88 322 VAL A N 1
ATOM 2568 C CA . VAL A 1 322 ? 19.453 1.564 -41.615 1.00 95.88 322 VAL A CA 1
ATOM 2569 C C . VAL A 1 322 ? 19.117 0.452 -42.607 1.00 95.88 322 VAL A C 1
ATOM 2571 O O . VAL A 1 322 ? 19.512 0.555 -43.767 1.00 95.88 322 VAL A O 1
ATOM 2574 N N . ALA A 1 323 ? 18.383 -0.585 -42.189 1.00 95.62 323 ALA A N 1
ATOM 2575 C CA . ALA A 1 323 ? 17.980 -1.678 -43.070 1.00 95.62 323 ALA A CA 1
ATOM 2576 C C . ALA A 1 323 ? 17.085 -1.190 -44.223 1.00 95.62 323 ALA A C 1
ATOM 2578 O O . ALA A 1 323 ? 17.330 -1.543 -45.369 1.00 95.62 323 ALA A O 1
ATOM 2579 N N . GLU A 1 324 ? 16.112 -0.317 -43.972 1.00 95.75 324 GLU A N 1
ATOM 2580 C CA . GLU A 1 324 ? 15.255 0.233 -45.036 1.00 95.75 324 GLU A CA 1
ATOM 2581 C C . GLU A 1 324 ? 16.026 1.062 -46.070 1.00 95.75 324 GLU A C 1
ATOM 2583 O O . GLU A 1 324 ? 15.630 1.145 -47.229 1.00 95.75 324 GLU A O 1
ATOM 2588 N N . ASN A 1 325 ? 17.155 1.646 -45.667 1.00 94.62 325 ASN A N 1
ATOM 2589 C CA . ASN A 1 325 ? 17.939 2.552 -46.496 1.00 94.62 325 ASN A CA 1
ATOM 2590 C C . ASN A 1 325 ? 19.261 1.933 -46.982 1.00 94.62 325 ASN A C 1
ATOM 2592 O O . ASN A 1 325 ? 20.185 2.677 -47.333 1.00 94.62 325 ASN A O 1
ATOM 2596 N N . CYS A 1 326 ? 19.411 0.601 -46.975 1.00 92.88 326 CYS A N 1
ATOM 2597 C CA . CYS A 1 326 ? 20.677 -0.068 -47.306 1.00 92.88 326 CYS A CA 1
ATOM 2598 C C . CYS A 1 326 ? 20.782 -0.678 -48.710 1.00 92.88 326 CYS A C 1
ATOM 2600 O O . CYS A 1 326 ? 21.798 -1.306 -49.016 1.00 92.88 326 CYS A O 1
ATOM 2602 N N . GLU A 1 327 ? 19.789 -0.470 -49.576 1.00 89.56 327 GLU A N 1
ATOM 2603 C CA . GLU A 1 327 ? 19.810 -1.003 -50.941 1.00 89.56 327 GLU A CA 1
ATOM 2604 C C . GLU A 1 327 ? 21.072 -0.560 -51.707 1.00 89.56 327 GLU A C 1
ATOM 2606 O O . GLU A 1 327 ? 21.450 0.614 -51.711 1.00 89.56 327 GLU A O 1
ATOM 2611 N N . GLY A 1 328 ? 21.767 -1.524 -52.321 1.00 89.62 328 GLY A N 1
ATOM 2612 C CA . GLY A 1 328 ? 22.998 -1.289 -53.082 1.00 89.62 328 GLY A CA 1
ATOM 2613 C C . GLY A 1 328 ? 24.243 -0.943 -52.250 1.00 89.62 328 GLY A C 1
ATOM 2614 O O . GLY A 1 328 ? 25.306 -0.717 -52.831 1.00 89.62 328 GLY A O 1
ATOM 2615 N N . LYS A 1 329 ? 24.152 -0.901 -50.914 1.00 94.06 329 LYS A N 1
ATOM 2616 C CA . LYS A 1 329 ? 25.300 -0.632 -50.032 1.00 94.06 329 LYS A CA 1
ATOM 2617 C C . LYS A 1 329 ? 26.124 -1.890 -49.782 1.00 94.06 329 LYS A C 1
ATOM 2619 O O . LYS A 1 329 ? 25.591 -2.996 -49.695 1.00 94.06 329 LYS A O 1
ATOM 2624 N N . SER A 1 330 ? 27.437 -1.722 -49.614 1.00 95.38 330 SER A N 1
ATOM 2625 C CA . SER A 1 330 ? 28.299 -2.841 -49.235 1.00 95.38 330 SER A CA 1
ATOM 2626 C C . SER A 1 330 ? 28.032 -3.267 -47.780 1.00 95.38 330 SER A C 1
ATOM 2628 O O . SER A 1 330 ? 27.659 -2.429 -46.956 1.00 95.38 330 SER A O 1
ATOM 2630 N N . PRO A 1 331 ? 28.287 -4.533 -47.400 1.00 93.88 331 PRO A N 1
ATOM 2631 C CA . PRO A 1 331 ? 28.158 -4.969 -46.006 1.00 93.88 331 PRO A CA 1
ATOM 2632 C C . PRO A 1 331 ? 28.996 -4.140 -45.022 1.00 93.88 331 PRO A C 1
ATOM 2634 O O . PRO A 1 331 ? 28.584 -3.947 -43.881 1.00 93.88 331 PRO A O 1
ATOM 2637 N N . GLN A 1 332 ? 30.141 -3.613 -45.470 1.00 94.81 332 GLN A N 1
ATOM 2638 C CA . GLN A 1 332 ? 30.965 -2.699 -44.679 1.00 94.81 332 GLN A CA 1
ATOM 2639 C C . GLN A 1 332 ? 30.225 -1.390 -44.393 1.00 94.81 332 GLN A C 1
ATOM 2641 O O . GLN A 1 332 ? 30.142 -0.986 -43.236 1.00 94.81 332 GLN A O 1
ATOM 2646 N N . ASP A 1 333 ? 29.629 -0.770 -45.414 1.00 95.12 333 ASP A N 1
ATOM 2647 C CA . ASP A 1 333 ? 28.890 0.486 -45.257 1.00 95.12 333 ASP A CA 1
ATOM 2648 C C . ASP A 1 333 ? 27.683 0.322 -44.328 1.00 95.12 333 ASP A C 1
ATOM 2650 O O . ASP A 1 333 ? 27.425 1.187 -43.491 1.00 95.12 333 ASP A O 1
ATOM 2654 N N . VAL A 1 334 ? 26.965 -0.802 -44.441 1.00 95.69 334 VAL A N 1
ATOM 2655 C CA . VAL A 1 334 ? 25.805 -1.112 -43.591 1.00 95.69 334 VAL A CA 1
ATOM 2656 C C . VAL A 1 334 ? 26.220 -1.274 -42.130 1.00 95.69 334 VAL A C 1
ATOM 2658 O O . VAL A 1 334 ? 25.628 -0.649 -41.250 1.00 95.69 334 VAL A O 1
ATOM 2661 N N . VAL A 1 335 ? 27.268 -2.059 -41.857 1.00 96.44 335 VAL A N 1
ATOM 2662 C CA . VAL A 1 335 ? 27.791 -2.243 -40.492 1.00 96.44 335 VAL A CA 1
ATOM 2663 C C . VAL A 1 335 ? 28.282 -0.915 -39.912 1.00 96.44 335 VAL A C 1
ATOM 2665 O O . VAL A 1 335 ? 27.968 -0.597 -38.765 1.00 96.44 335 VAL A O 1
ATOM 2668 N N . THR A 1 336 ? 29.001 -0.105 -40.694 1.00 96.31 336 THR A N 1
ATOM 2669 C CA . THR A 1 336 ? 29.469 1.217 -40.256 1.00 96.31 336 THR A CA 1
ATOM 2670 C C . THR A 1 336 ? 28.308 2.159 -39.929 1.00 96.31 336 THR A C 1
ATOM 2672 O O . THR A 1 336 ? 28.363 2.838 -38.903 1.00 96.31 336 THR A O 1
ATOM 2675 N N . GLN A 1 337 ? 27.247 2.178 -40.742 1.00 96.62 337 GLN A N 1
ATOM 2676 C CA . GLN A 1 337 ? 26.069 3.019 -40.500 1.00 96.62 337 GLN A CA 1
ATOM 2677 C C . GLN A 1 337 ? 25.313 2.610 -39.237 1.00 96.62 337 GLN A C 1
ATOM 2679 O O . GLN A 1 337 ? 24.965 3.479 -38.441 1.00 96.62 337 GLN A O 1
ATOM 2684 N N . ILE A 1 338 ? 25.130 1.309 -38.992 1.00 96.94 338 ILE A N 1
ATOM 2685 C CA . ILE A 1 338 ? 24.504 0.847 -37.747 1.00 96.94 338 ILE A CA 1
ATOM 2686 C C . ILE A 1 338 ? 25.350 1.195 -36.532 1.00 96.94 338 ILE A C 1
ATOM 2688 O O . ILE A 1 338 ? 24.817 1.714 -35.556 1.00 96.94 338 ILE A O 1
ATOM 2692 N N . LEU A 1 339 ? 26.659 0.932 -36.568 1.00 97.25 339 LEU A N 1
ATOM 2693 C CA . LEU A 1 339 ? 27.532 1.261 -35.439 1.00 97.25 339 LEU A CA 1
ATOM 2694 C C . LEU A 1 339 ? 27.510 2.764 -35.136 1.00 97.25 339 LEU A C 1
ATOM 2696 O O . LEU A 1 339 ? 27.540 3.135 -33.967 1.00 97.25 339 LEU A O 1
ATOM 2700 N N . ALA A 1 340 ? 27.426 3.619 -36.161 1.00 96.69 340 ALA A N 1
ATOM 2701 C CA . ALA A 1 340 ? 27.274 5.059 -35.984 1.00 96.69 340 ALA A CA 1
ATOM 2702 C C . ALA A 1 340 ? 25.916 5.430 -35.361 1.00 96.69 340 ALA A C 1
ATOM 2704 O O . ALA A 1 340 ? 25.901 6.128 -34.352 1.00 96.69 340 ALA A O 1
ATOM 2705 N N . ALA A 1 341 ? 24.802 4.915 -35.894 1.00 96.38 341 ALA A N 1
ATOM 2706 C CA . ALA A 1 341 ? 23.457 5.210 -35.390 1.00 96.38 341 ALA A CA 1
ATOM 2707 C C . ALA A 1 341 ? 23.247 4.719 -33.944 1.00 96.38 341 ALA A C 1
ATOM 2709 O O . ALA A 1 341 ? 22.724 5.435 -33.094 1.00 96.38 341 ALA A O 1
ATOM 2710 N N . VAL A 1 342 ? 23.718 3.508 -33.630 1.00 96.19 342 VAL A N 1
ATOM 2711 C CA . VAL A 1 342 ? 23.681 2.948 -32.271 1.00 96.19 342 VAL A CA 1
ATOM 2712 C C . VAL A 1 342 ? 24.559 3.762 -31.320 1.00 96.19 342 VAL A C 1
ATOM 2714 O O . VAL A 1 342 ? 24.150 4.014 -30.187 1.00 96.19 342 VAL A O 1
ATOM 2717 N N . GLN A 1 343 ? 25.749 4.189 -31.762 1.00 96.31 343 GLN A N 1
ATOM 2718 C CA . GLN A 1 343 ? 26.626 5.042 -30.958 1.00 96.31 343 GLN A CA 1
ATOM 2719 C C . GLN A 1 343 ? 25.963 6.383 -30.648 1.00 96.31 343 GLN A C 1
ATOM 2721 O O . GLN A 1 343 ? 25.985 6.804 -29.499 1.00 96.31 343 GLN A O 1
ATOM 2726 N N . GLU A 1 344 ? 25.362 7.031 -31.643 1.00 96.19 344 GLU A N 1
ATOM 2727 C CA . GLU A 1 344 ? 24.676 8.313 -31.477 1.00 96.19 344 GLU A CA 1
ATOM 2728 C C . GLU A 1 344 ? 23.536 8.216 -30.456 1.00 96.19 344 GLU A C 1
ATOM 2730 O O . GLU A 1 344 ? 23.498 8.992 -29.502 1.00 96.19 344 GLU A O 1
ATOM 2735 N N . LEU A 1 345 ? 22.665 7.208 -30.579 1.00 96.00 345 LEU A N 1
ATOM 2736 C CA . LEU A 1 345 ? 21.593 6.968 -29.607 1.00 96.00 345 LEU A CA 1
ATOM 2737 C C . LEU A 1 345 ? 22.134 6.713 -28.196 1.00 96.00 345 LEU A C 1
ATOM 2739 O O . LEU A 1 345 ? 21.596 7.248 -27.222 1.00 96.00 345 LEU A O 1
ATOM 2743 N N . ALA A 1 346 ? 23.204 5.923 -28.076 1.00 95.88 346 ALA A N 1
ATOM 2744 C CA . ALA A 1 346 ? 23.822 5.625 -26.791 1.00 95.88 346 ALA A CA 1
ATOM 2745 C C . ALA A 1 346 ? 24.470 6.869 -26.159 1.00 95.88 346 ALA A C 1
ATOM 2747 O O . ALA A 1 346 ? 24.302 7.072 -24.961 1.00 95.88 346 ALA A O 1
ATOM 2748 N N . VAL A 1 347 ? 25.158 7.713 -26.940 1.00 96.62 347 VAL A N 1
ATOM 2749 C CA . VAL A 1 347 ? 25.762 8.975 -26.472 1.00 96.62 347 VAL A CA 1
ATOM 2750 C C . VAL A 1 347 ? 24.684 9.957 -26.026 1.00 96.62 347 VAL A C 1
ATOM 2752 O O . VAL A 1 347 ? 24.772 10.484 -24.922 1.00 96.62 347 VAL A O 1
ATOM 2755 N N . ASN A 1 348 ? 23.642 10.160 -26.836 1.00 95.62 348 ASN A N 1
ATOM 2756 C CA . ASN A 1 348 ? 22.544 11.066 -26.494 1.00 95.62 348 ASN A CA 1
ATOM 2757 C C . ASN A 1 348 ? 21.836 10.623 -25.206 1.00 95.62 348 ASN A C 1
ATOM 2759 O O . ASN A 1 348 ? 21.575 11.440 -24.327 1.00 95.62 348 ASN A O 1
ATOM 2763 N N . THR A 1 349 ? 21.576 9.319 -25.062 1.00 94.56 349 THR A N 1
ATOM 2764 C CA . THR A 1 349 ? 20.977 8.772 -23.833 1.00 94.56 349 THR A CA 1
ATOM 2765 C C . THR A 1 349 ? 21.915 8.919 -22.636 1.00 94.56 349 THR A C 1
ATOM 2767 O O . THR A 1 349 ? 21.478 9.307 -21.559 1.00 94.56 349 THR A O 1
ATOM 2770 N N . HIS A 1 350 ? 23.206 8.624 -22.814 1.00 95.88 350 HIS A N 1
ATOM 2771 C CA . HIS A 1 350 ? 24.217 8.720 -21.759 1.00 95.88 350 HIS A CA 1
ATOM 2772 C C . HIS A 1 350 ? 24.351 10.151 -21.232 1.00 95.88 350 HIS A C 1
ATOM 2774 O O . HIS A 1 350 ? 24.327 10.345 -20.020 1.00 95.88 350 HIS A O 1
ATOM 2780 N N . HIS A 1 351 ? 24.382 11.137 -22.131 1.00 95.25 351 HIS A N 1
ATOM 2781 C CA . HIS A 1 351 ? 24.420 12.552 -21.774 1.00 95.25 351 HIS A CA 1
ATOM 2782 C C . HIS A 1 351 ? 23.144 13.003 -21.052 1.00 95.25 351 HIS A C 1
ATOM 2784 O O . HIS A 1 351 ? 23.231 13.633 -20.005 1.00 95.25 351 HIS A O 1
ATOM 2790 N N . GLY A 1 352 ? 21.960 12.605 -21.533 1.00 93.06 352 GLY A N 1
ATOM 2791 C CA . GLY A 1 352 ? 20.705 12.914 -20.836 1.00 93.06 352 GLY A CA 1
ATOM 2792 C C . GLY A 1 352 ? 20.645 12.322 -19.420 1.00 93.06 352 GLY A C 1
ATOM 2793 O O . GLY A 1 352 ? 20.169 12.972 -18.493 1.00 93.06 352 GLY A O 1
ATOM 2794 N N . ILE A 1 353 ? 21.181 11.111 -19.222 1.00 92.81 353 ILE A N 1
ATOM 2795 C CA . ILE A 1 353 ? 21.303 10.504 -17.887 1.00 92.81 353 ILE A CA 1
ATOM 2796 C C . ILE A 1 353 ? 22.304 11.273 -17.011 1.00 92.81 353 ILE A C 1
ATOM 2798 O O . ILE A 1 353 ? 22.085 11.399 -15.807 1.00 92.81 353 ILE A O 1
ATOM 2802 N N . GLU A 1 354 ? 23.399 11.775 -17.584 1.00 93.44 354 GLU A N 1
ATOM 2803 C CA . GLU A 1 354 ? 24.385 12.600 -16.878 1.00 93.44 354 GLU A CA 1
ATOM 2804 C C . GLU A 1 354 ? 23.754 13.884 -16.332 1.00 93.44 354 GLU A C 1
ATOM 2806 O O . GLU A 1 354 ? 23.855 14.145 -15.134 1.00 93.44 354 GLU A O 1
ATOM 2811 N N . GLU A 1 355 ? 23.023 14.618 -17.175 1.00 91.19 355 GLU A N 1
ATOM 2812 C CA . GLU A 1 355 ? 22.284 15.826 -16.782 1.00 91.19 355 GLU A CA 1
ATOM 2813 C C . GLU A 1 355 ? 21.249 15.527 -15.684 1.00 91.19 355 GLU A C 1
ATOM 2815 O O . GLU A 1 355 ? 21.153 16.247 -14.684 1.00 91.19 355 GLU A O 1
ATOM 2820 N N . ASP A 1 356 ? 20.505 14.424 -15.822 1.00 86.75 356 ASP A N 1
ATOM 2821 C CA . ASP A 1 356 ? 19.549 13.966 -14.812 1.00 86.75 356 ASP A CA 1
ATOM 2822 C C . ASP A 1 356 ? 20.239 13.695 -13.462 1.00 86.75 356 ASP A C 1
ATOM 2824 O O . ASP A 1 356 ? 19.747 14.129 -12.417 1.00 86.75 356 ASP A O 1
ATOM 2828 N N . LEU A 1 357 ? 21.382 13.001 -13.456 1.00 88.06 357 LEU A N 1
ATOM 2829 C CA . LEU A 1 357 ? 22.138 12.690 -12.237 1.00 88.06 357 LEU A CA 1
ATOM 2830 C C . LEU A 1 357 ? 22.752 13.940 -11.593 1.00 88.06 357 LEU A C 1
ATOM 2832 O O . LEU A 1 357 ? 22.798 14.030 -10.363 1.00 88.06 357 LEU A O 1
ATOM 2836 N N . GLU A 1 358 ? 23.207 14.906 -12.390 1.00 87.50 358 GLU A N 1
ATOM 2837 C CA . GLU A 1 358 ? 23.682 16.201 -11.895 1.00 87.50 358 GLU A CA 1
ATOM 2838 C C . GLU A 1 358 ? 22.553 16.997 -11.239 1.00 87.50 358 GLU A C 1
ATOM 2840 O O . GLU A 1 358 ? 22.750 17.549 -10.156 1.00 87.50 358 GLU A O 1
ATOM 2845 N N . SER A 1 359 ? 21.350 16.975 -11.821 1.00 80.31 359 SER A N 1
ATOM 2846 C CA . SER A 1 359 ? 20.176 17.653 -11.258 1.00 80.31 359 SER A CA 1
ATOM 2847 C C . SER A 1 359 ? 19.730 17.096 -9.898 1.00 80.31 359 SER A C 1
ATOM 2849 O O . SER A 1 359 ? 19.123 17.819 -9.115 1.00 80.31 359 SER A O 1
ATOM 2851 N N . ILE A 1 360 ? 20.025 15.821 -9.611 1.00 75.75 360 ILE A N 1
ATOM 2852 C CA . ILE A 1 360 ? 19.681 15.138 -8.348 1.00 75.75 360 ILE A CA 1
ATOM 2853 C C . ILE A 1 360 ? 20.730 15.402 -7.252 1.00 75.75 360 ILE A C 1
ATOM 2855 O O . ILE A 1 360 ? 20.445 15.255 -6.067 1.00 75.75 360 ILE A O 1
ATOM 2859 N N . ARG A 1 361 ? 21.965 15.765 -7.625 1.00 64.69 361 ARG A N 1
ATOM 2860 C CA . ARG A 1 361 ? 23.068 16.022 -6.679 1.00 64.69 361 ARG A CA 1
ATOM 2861 C C . ARG A 1 361 ? 23.018 17.401 -6.009 1.00 64.69 361 ARG A C 1
ATOM 2863 O O . ARG A 1 361 ? 23.810 17.626 -5.091 1.00 64.69 361 ARG A O 1
ATOM 2870 N N . ILE A 1 362 ? 22.159 18.298 -6.490 1.00 49.41 362 ILE A N 1
ATOM 2871 C CA . ILE A 1 362 ? 21.923 19.656 -5.969 1.00 49.41 362 ILE A CA 1
ATOM 2872 C C . ILE A 1 362 ? 20.827 19.590 -4.911 1.00 49.41 362 ILE A C 1
ATOM 2874 O O . ILE A 1 362 ? 21.017 20.224 -3.847 1.00 49.41 362 ILE A O 1
#